Protein AF-R7QNU7-F1 (afdb_monomer)

Mean predicted aligned error: 17.45 Å

Organism: Chondrus crispus (NCBI:txid2769)

pLDDT: mean 76.13, std 18.37, range [27.81, 98.06]

Foldseek 3Di:
DDDDPPPDPPPPDDDPDDPPDDPVVVVVVVVVVVVVVLDPDQQDWAAAPQPRDIDGQVQFQQDPPDPSGTDSHGPVSVVVVVVVVVVVVVVVVVVPQDPVNLVVLLVVQLVVLVVVCVVVVADADSVLSVVQFQAQAPPPRHGADSVQDWDKAFLALVHHHDPVGITTHHPVLSVQCPRPHNVVSVLVVVVVVQDDLVRDRDPPDVVVVVVVVVVPDDDDDDDDDDDDDPFPAPDDPVLVVPADQAAPQPGDGFDDKAFQQAVVRVTGNDSVGIHTHHPVVRVVCDNHHNVVRD

Structure (mmCIF, N/CA/C/O backbone):
data_AF-R7QNU7-F1
#
_entry.id   AF-R7QNU7-F1
#
loop_
_atom_site.group_PDB
_atom_site.id
_atom_site.type_symbol
_atom_site.label_atom_id
_atom_site.label_alt_id
_atom_site.label_comp_id
_atom_site.label_asym_id
_atom_site.label_entity_id
_atom_site.label_seq_id
_atom_site.pdbx_PDB_ins_code
_atom_site.Cartn_x
_atom_site.Cartn_y
_atom_site.Cartn_z
_atom_site.occupancy
_atom_site.B_iso_or_equiv
_atom_site.auth_seq_id
_atom_site.auth_comp_id
_atom_site.auth_asym_id
_atom_site.auth_atom_id
_atom_site.pdbx_PDB_model_num
ATOM 1 N N . MET A 1 1 ? -10.976 19.424 -65.709 1.00 45.84 1 MET A N 1
ATOM 2 C CA . MET A 1 1 ? -9.952 19.031 -64.716 1.00 45.84 1 MET A CA 1
ATOM 3 C C . MET A 1 1 ? -8.725 18.540 -65.465 1.00 45.84 1 MET A C 1
ATOM 5 O O . MET A 1 1 ? -8.652 17.379 -65.838 1.00 45.84 1 MET A O 1
ATOM 9 N N . THR A 1 2 ? -7.816 19.454 -65.784 1.00 43.00 2 THR A N 1
ATOM 10 C CA . THR A 1 2 ? -6.541 19.167 -66.451 1.00 43.00 2 THR A CA 1
ATOM 11 C C . THR A 1 2 ? -5.515 18.795 -65.387 1.00 43.00 2 THR A C 1
ATOM 13 O O . THR A 1 2 ? -5.139 19.636 -64.574 1.00 43.00 2 THR A O 1
ATOM 16 N N . LEU A 1 3 ? -5.114 17.522 -65.352 1.00 45.88 3 LEU A N 1
ATOM 17 C CA . LEU A 1 3 ? -4.001 17.056 -64.528 1.00 45.88 3 LEU A CA 1
ATOM 18 C C . LEU A 1 3 ? -2.701 17.618 -65.114 1.00 45.88 3 LEU A C 1
ATOM 20 O O . LEU A 1 3 ? -2.361 17.333 -66.260 1.00 45.88 3 LEU A O 1
ATOM 24 N N . ASP A 1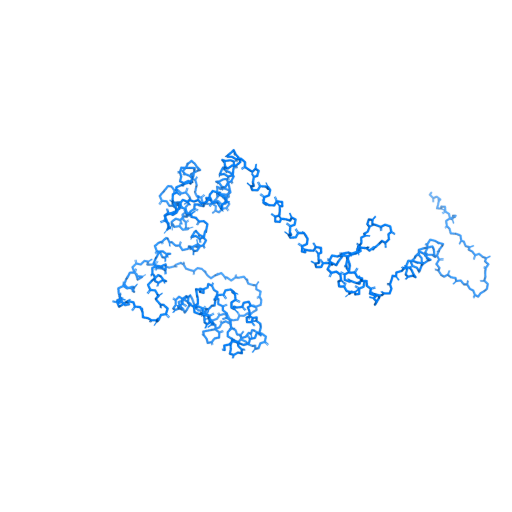 4 ? -2.013 18.442 -64.328 1.00 45.38 4 ASP A N 1
ATOM 25 C CA . ASP A 1 4 ? -0.701 18.995 -64.650 1.00 45.38 4 ASP A CA 1
ATOM 26 C C . ASP A 1 4 ? 0.346 17.870 -64.635 1.00 45.38 4 ASP A C 1
ATOM 28 O O . ASP A 1 4 ? 0.699 17.318 -63.591 1.00 45.38 4 ASP A O 1
ATOM 32 N N . VAL A 1 5 ? 0.798 17.485 -65.828 1.00 53.81 5 VAL A N 1
ATOM 33 C CA . VAL A 1 5 ? 1.719 16.362 -66.065 1.00 53.81 5 VAL A CA 1
ATOM 34 C C . VAL A 1 5 ? 3.189 16.776 -65.855 1.00 53.81 5 VAL A C 1
ATOM 36 O O . VAL A 1 5 ? 4.097 15.970 -66.050 1.00 53.81 5 VAL A O 1
ATOM 39 N N . ASN A 1 6 ? 3.464 18.009 -65.409 1.00 50.81 6 ASN A N 1
ATOM 40 C CA . ASN A 1 6 ? 4.831 18.536 -65.300 1.00 50.81 6 ASN A CA 1
ATOM 41 C C . ASN A 1 6 ? 5.609 18.121 -64.038 1.00 50.81 6 ASN A C 1
ATOM 43 O O . ASN A 1 6 ? 6.746 18.552 -63.853 1.00 50.81 6 ASN A O 1
ATOM 47 N N . ALA A 1 7 ? 5.071 17.255 -63.175 1.00 53.56 7 ALA A N 1
ATOM 48 C CA . ALA A 1 7 ? 5.788 16.823 -61.967 1.00 53.56 7 ALA A CA 1
ATOM 49 C C . ALA A 1 7 ? 6.737 15.622 -62.173 1.00 53.56 7 ALA A C 1
ATOM 51 O O . ALA A 1 7 ? 7.491 15.273 -61.261 1.00 53.56 7 ALA A O 1
ATOM 52 N N . PHE A 1 8 ? 6.750 14.989 -63.351 1.00 47.09 8 PHE A N 1
ATOM 53 C CA . PHE A 1 8 ? 7.687 13.906 -63.654 1.00 47.09 8 PHE A CA 1
ATOM 54 C C . PHE A 1 8 ? 8.829 14.407 -64.535 1.00 47.09 8 PHE A C 1
ATOM 56 O O . PHE A 1 8 ? 8.755 14.399 -65.761 1.00 47.09 8 PHE A O 1
ATOM 63 N N . HIS A 1 9 ? 9.937 14.786 -63.895 1.00 54.09 9 HIS A N 1
ATOM 64 C CA . HIS A 1 9 ? 11.231 14.891 -64.564 1.00 54.09 9 HIS A CA 1
ATOM 65 C C . HIS A 1 9 ? 11.622 13.516 -65.129 1.00 54.09 9 HIS A C 1
ATOM 67 O O . HIS A 1 9 ? 12.222 12.682 -64.448 1.00 54.09 9 HIS A O 1
ATOM 73 N N . VAL A 1 10 ? 11.284 13.270 -66.393 1.00 52.78 10 VAL A N 1
ATOM 74 C CA . VAL A 1 10 ? 11.817 12.145 -67.161 1.00 52.78 10 VAL A CA 1
ATOM 75 C C . VAL A 1 10 ? 13.241 12.514 -67.565 1.00 52.78 10 VAL A C 1
ATOM 77 O O . VAL A 1 10 ? 13.473 13.216 -68.546 1.00 52.78 10 VAL A O 1
ATOM 80 N N . LEU A 1 11 ? 14.213 12.055 -66.777 1.00 45.94 11 LEU A N 1
ATOM 81 C CA . LEU A 1 11 ? 15.633 12.165 -67.101 1.00 45.94 11 LEU A CA 1
ATOM 82 C C . LEU A 1 11 ? 15.948 11.274 -68.313 1.00 45.94 11 LEU A C 1
ATOM 84 O O . LEU A 1 11 ? 16.220 10.080 -68.185 1.00 45.94 11 LEU A O 1
ATOM 88 N N . LYS A 1 12 ? 15.898 11.864 -69.510 1.00 49.84 12 LYS A N 1
ATOM 89 C CA . LYS A 1 12 ? 16.403 11.270 -70.751 1.00 49.84 12 LYS A CA 1
ATOM 90 C C . LYS A 1 12 ? 17.886 11.595 -70.921 1.00 49.84 12 LYS A C 1
ATOM 92 O O . LYS A 1 12 ? 18.212 12.432 -71.742 1.00 49.84 12 LYS A O 1
ATOM 97 N N . THR A 1 13 ? 18.762 10.908 -70.192 1.00 51.19 13 THR A N 1
ATOM 98 C CA . THR A 1 13 ? 20.147 10.623 -70.627 1.00 51.19 13 THR A CA 1
ATOM 99 C C . THR A 1 13 ? 20.774 9.582 -69.694 1.00 51.19 13 THR A C 1
ATOM 101 O O . THR A 1 13 ? 21.238 9.940 -68.616 1.00 51.19 13 THR A O 1
ATOM 104 N N . ALA A 1 14 ? 20.759 8.306 -70.096 1.00 43.28 14 ALA A N 1
ATOM 105 C CA . ALA A 1 14 ? 21.832 7.321 -69.873 1.00 43.28 14 ALA A CA 1
ATOM 106 C C . ALA A 1 14 ? 21.387 5.937 -70.388 1.00 43.28 14 ALA A C 1
ATOM 108 O O . ALA A 1 14 ? 20.442 5.341 -69.859 1.00 43.28 14 ALA A O 1
ATOM 109 N N . ARG A 1 15 ? 22.085 5.421 -71.408 1.00 52.44 15 ARG A N 1
ATOM 110 C CA . ARG A 1 15 ? 22.286 3.975 -71.577 1.00 52.44 15 ARG A CA 1
ATOM 111 C C . ARG A 1 15 ? 23.109 3.516 -70.359 1.00 52.44 15 ARG A C 1
ATOM 113 O O . ARG A 1 15 ? 24.079 4.173 -70.004 1.00 52.44 15 ARG A O 1
ATOM 120 N N . ASP A 1 16 ? 22.649 2.461 -69.696 1.00 53.38 16 ASP A N 1
ATOM 121 C CA . ASP A 1 16 ? 23.388 1.637 -68.720 1.00 53.38 16 ASP A CA 1
ATOM 122 C C . ASP A 1 16 ? 23.556 2.109 -67.260 1.00 53.38 16 ASP A C 1
ATOM 124 O O . ASP A 1 16 ? 24.339 1.530 -66.513 1.00 53.38 16 ASP A O 1
ATOM 128 N N . GLY A 1 17 ? 22.762 3.063 -66.758 1.00 53.47 17 GLY A N 1
ATOM 129 C CA . GLY A 1 17 ? 22.880 3.445 -65.341 1.00 53.47 17 GLY A CA 1
ATOM 130 C C . GLY A 1 17 ? 21.718 4.249 -64.777 1.00 53.47 17 GLY A C 1
ATOM 131 O O . GLY A 1 17 ? 21.873 5.423 -64.453 1.00 53.47 17 GLY A O 1
ATOM 132 N N . ARG A 1 18 ? 20.535 3.644 -64.630 1.00 52.78 18 ARG A N 1
ATOM 133 C CA . ARG A 1 18 ? 19.419 4.290 -63.917 1.00 52.78 18 ARG A CA 1
ATOM 134 C C . ARG A 1 18 ? 19.488 3.961 -62.430 1.00 52.78 18 ARG A C 1
ATOM 136 O O . ARG A 1 18 ? 19.198 2.837 -62.034 1.00 52.78 18 ARG A O 1
ATOM 143 N N . SER A 1 19 ? 19.782 4.954 -61.589 1.00 54.81 19 SER A N 1
ATOM 144 C CA . SER A 1 19 ? 19.412 4.854 -60.173 1.00 54.81 19 SER A CA 1
ATOM 145 C C . SER A 1 19 ? 17.886 4.945 -60.090 1.00 54.81 19 SER A C 1
ATOM 147 O O . SER A 1 19 ? 17.308 5.940 -60.523 1.00 54.81 19 SER A O 1
ATOM 149 N N . SER A 1 20 ? 17.229 3.916 -59.561 1.00 64.12 20 SER A N 1
ATOM 150 C CA . SER A 1 20 ? 15.766 3.749 -59.520 1.00 64.12 20 SER A CA 1
ATOM 151 C C . SER A 1 20 ? 15.024 4.712 -58.577 1.00 64.12 20 SER A C 1
ATOM 153 O O . SER A 1 20 ? 13.869 4.475 -58.234 1.00 64.12 20 SER A O 1
ATOM 155 N N . LYS A 1 21 ? 15.668 5.790 -58.111 1.00 75.62 21 LYS A N 1
ATOM 156 C CA . LYS A 1 21 ? 15.176 6.626 -57.007 1.00 75.62 21 LYS A CA 1
ATOM 157 C C . LYS A 1 21 ? 15.100 8.093 -57.413 1.00 75.62 21 LYS A C 1
ATOM 159 O O . LYS A 1 21 ? 16.013 8.619 -58.044 1.00 75.62 21 LYS A O 1
ATOM 164 N N . CYS A 1 22 ? 14.024 8.768 -57.007 1.00 83.69 22 CYS A N 1
ATOM 165 C CA . CYS A 1 22 ? 13.867 10.206 -57.220 1.00 83.69 22 CYS A CA 1
ATOM 166 C C . CYS A 1 22 ? 14.901 11.015 -56.410 1.00 83.69 22 CYS A C 1
ATOM 168 O O . CYS A 1 22 ? 15.503 10.513 -55.454 1.00 83.69 22 CYS A O 1
ATOM 170 N N . SER A 1 23 ? 15.089 12.290 -56.759 1.00 79.12 23 SER A N 1
ATOM 171 C CA . SER A 1 23 ? 16.043 13.195 -56.094 1.00 79.12 23 SER A CA 1
ATOM 172 C C . SER A 1 23 ? 15.819 13.299 -54.578 1.00 79.12 23 SER A C 1
ATOM 174 O O . SER A 1 23 ? 16.784 13.315 -53.811 1.00 79.12 23 SER A O 1
ATOM 176 N N . ALA A 1 24 ? 14.560 13.284 -54.125 1.00 82.31 24 ALA A N 1
ATOM 177 C CA . ALA A 1 24 ? 14.208 13.278 -52.708 1.00 82.31 24 ALA A CA 1
ATOM 178 C C . ALA A 1 24 ? 14.650 11.985 -51.997 1.00 82.31 24 ALA A C 1
ATOM 180 O O . ALA A 1 24 ? 15.217 12.048 -50.905 1.00 82.31 24 ALA A O 1
ATOM 181 N N . CYS A 1 25 ? 14.451 10.819 -52.618 1.00 80.81 25 CYS A N 1
ATOM 182 C CA . CYS A 1 25 ? 14.912 9.533 -52.089 1.00 80.81 25 CYS A CA 1
ATOM 183 C C . CYS A 1 25 ? 16.444 9.457 -52.049 1.00 80.81 25 CYS A C 1
ATOM 185 O O . CYS A 1 25 ? 17.003 9.068 -51.029 1.00 80.81 25 CYS A O 1
ATOM 187 N N . ASN A 1 26 ? 17.130 9.915 -53.099 1.00 80.44 26 ASN A N 1
ATOM 188 C CA . ASN A 1 26 ? 18.594 9.949 -53.140 1.00 80.44 26 ASN A CA 1
ATOM 189 C C . ASN A 1 26 ? 19.167 10.915 -52.080 1.00 80.44 26 ASN A C 1
ATOM 191 O O . ASN A 1 26 ? 20.133 10.600 -51.390 1.00 80.44 26 ASN A O 1
ATOM 195 N N . SER A 1 27 ? 18.521 12.066 -51.862 1.00 84.19 27 SER A N 1
ATOM 196 C CA . SER A 1 27 ? 18.876 12.997 -50.780 1.00 84.19 27 SER A CA 1
ATOM 197 C C . SER A 1 27 ? 18.682 12.377 -49.390 1.00 84.19 27 SER A C 1
ATOM 199 O O . SER A 1 27 ? 19.560 12.502 -48.533 1.00 84.19 27 SER A O 1
ATOM 201 N N . LYS A 1 28 ? 17.579 11.647 -49.164 1.00 85.25 28 LYS A N 1
ATOM 202 C CA . LYS A 1 28 ? 17.352 10.895 -47.917 1.00 85.25 28 LYS A CA 1
ATOM 203 C C . LYS A 1 28 ? 18.415 9.817 -47.700 1.00 85.25 28 LYS A C 1
ATOM 205 O O . LYS A 1 28 ? 18.945 9.726 -46.598 1.00 85.25 28 LYS A O 1
ATOM 210 N N . GLU A 1 29 ? 18.781 9.059 -48.731 1.00 85.19 29 GLU A N 1
ATOM 211 C CA . GLU A 1 29 ? 19.817 8.022 -48.631 1.00 85.19 29 GLU A CA 1
ATOM 212 C C . GLU A 1 29 ? 21.205 8.597 -48.394 1.00 85.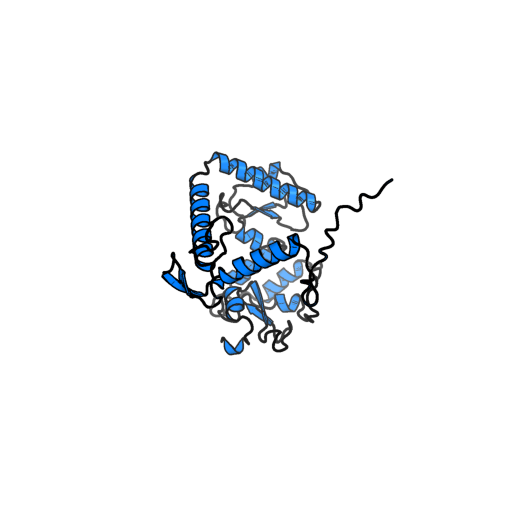19 29 GLU A C 1
ATOM 214 O O . GLU A 1 29 ? 21.925 8.104 -47.532 1.00 85.19 29 GLU A O 1
ATOM 219 N N . LYS A 1 30 ? 21.565 9.692 -49.071 1.00 86.81 30 LYS A N 1
ATOM 220 C CA . LYS A 1 30 ? 22.820 10.407 -48.805 1.00 86.81 30 LYS A CA 1
ATOM 221 C C . LYS A 1 30 ? 22.876 10.927 -47.370 1.00 86.81 30 LYS A C 1
ATOM 223 O O . LYS A 1 30 ? 23.910 10.788 -46.721 1.00 86.81 30 LYS A O 1
ATOM 228 N N . LYS A 1 31 ? 21.772 11.473 -46.843 1.00 85.25 31 LYS A N 1
ATOM 229 C CA . LYS A 1 31 ? 21.675 11.897 -45.435 1.00 85.25 31 LYS A CA 1
ATOM 230 C C . LYS A 1 31 ? 21.780 10.713 -44.471 1.00 85.25 31 LYS A C 1
ATOM 232 O O . LYS A 1 31 ? 22.524 10.810 -43.501 1.00 85.25 31 LYS A O 1
ATOM 237 N N . ALA A 1 32 ? 21.099 9.602 -44.747 1.00 82.06 32 ALA A N 1
ATOM 238 C CA . ALA A 1 32 ? 21.157 8.393 -43.926 1.00 82.06 32 ALA A CA 1
ATOM 239 C C . ALA A 1 32 ? 22.559 7.760 -43.932 1.00 82.06 32 ALA A C 1
ATOM 241 O O . ALA A 1 32 ? 23.089 7.433 -42.875 1.00 82.06 32 ALA A O 1
ATOM 242 N N . ALA A 1 33 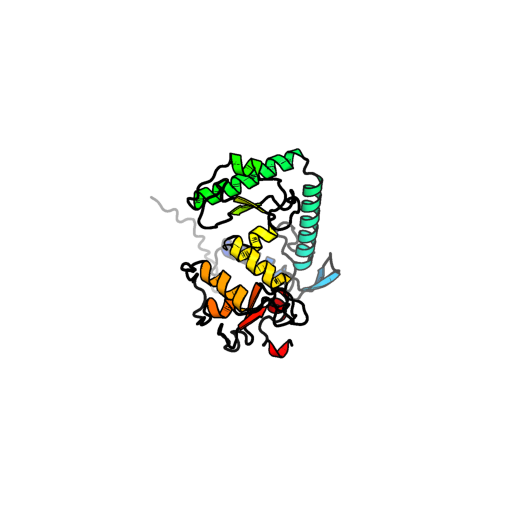? 23.207 7.668 -45.094 1.00 82.88 33 ALA A N 1
ATOM 243 C CA . ALA A 1 33 ? 24.568 7.158 -45.229 1.00 82.88 33 ALA A CA 1
ATOM 244 C C . ALA A 1 33 ? 25.595 8.074 -44.546 1.00 82.88 33 ALA A C 1
ATOM 246 O O . ALA A 1 33 ? 26.500 7.593 -43.867 1.00 82.88 33 ALA A O 1
ATOM 247 N N . ALA A 1 34 ? 25.448 9.398 -44.672 1.00 82.62 34 ALA A N 1
ATOM 248 C CA . ALA A 1 34 ? 26.289 10.353 -43.954 1.00 82.62 34 ALA A CA 1
ATOM 249 C C . ALA A 1 34 ? 26.088 10.266 -42.431 1.00 82.62 34 ALA A C 1
ATOM 251 O O . ALA A 1 34 ? 27.063 10.346 -41.686 1.00 82.62 34 ALA A O 1
ATOM 252 N N . ALA A 1 35 ? 24.851 10.062 -41.966 1.00 79.50 35 ALA A N 1
ATOM 253 C CA . ALA A 1 35 ? 24.549 9.834 -40.556 1.00 79.50 35 ALA A CA 1
ATOM 254 C C . ALA A 1 35 ? 25.152 8.512 -40.051 1.00 79.50 35 ALA A C 1
ATOM 256 O O . ALA A 1 35 ? 25.785 8.505 -39.001 1.00 79.50 35 ALA A O 1
ATOM 257 N N . ALA A 1 36 ? 25.048 7.429 -40.827 1.00 80.00 36 ALA A N 1
ATOM 258 C CA . ALA A 1 36 ? 25.638 6.132 -40.498 1.00 80.00 36 ALA A CA 1
ATOM 259 C C . ALA A 1 36 ? 27.172 6.193 -40.411 1.00 80.00 36 ALA A C 1
ATOM 261 O O . ALA A 1 36 ? 27.752 5.627 -39.494 1.00 80.00 36 ALA A O 1
ATOM 262 N N . ARG A 1 37 ? 27.836 6.945 -41.303 1.00 80.81 37 ARG A N 1
ATOM 263 C CA . ARG A 1 37 ? 29.297 7.162 -41.250 1.00 80.81 37 ARG A CA 1
ATOM 264 C C . ARG A 1 37 ? 29.747 7.997 -40.049 1.00 80.81 37 ARG A C 1
ATOM 266 O O . ARG A 1 37 ? 30.892 7.881 -39.629 1.00 80.81 37 ARG A O 1
ATOM 273 N N . ARG A 1 38 ? 28.878 8.867 -39.525 1.00 79.56 38 ARG A N 1
ATOM 274 C CA . ARG A 1 38 ? 29.144 9.684 -38.327 1.00 79.56 38 ARG A CA 1
ATOM 275 C C . ARG A 1 38 ? 28.752 8.978 -37.030 1.00 79.56 38 ARG A C 1
ATOM 277 O O . ARG A 1 38 ? 29.131 9.450 -35.960 1.00 79.56 38 ARG A O 1
ATOM 284 N N . ALA A 1 39 ? 27.985 7.890 -37.109 1.00 75.38 39 ALA A N 1
ATOM 285 C CA . ALA A 1 39 ? 27.601 7.127 -35.938 1.00 75.38 39 ALA A CA 1
ATOM 286 C C . ALA A 1 39 ? 28.852 6.452 -35.350 1.00 75.38 39 ALA A C 1
ATOM 288 O O . ALA A 1 39 ? 29.603 5.806 -36.085 1.00 75.38 39 ALA A O 1
ATOM 289 N N . PRO A 1 40 ? 29.114 6.602 -34.042 1.00 77.25 40 PRO A N 1
ATOM 290 C CA . PRO A 1 40 ? 30.198 5.875 -33.401 1.00 77.25 40 PRO A CA 1
ATOM 291 C C . PRO A 1 40 ? 29.974 4.368 -33.559 1.00 77.25 40 PRO A C 1
ATOM 293 O O . PRO A 1 40 ? 28.833 3.900 -33.519 1.00 77.25 40 PRO A O 1
ATOM 296 N N . SER A 1 41 ? 31.067 3.614 -33.717 1.00 81.25 41 SER A N 1
ATOM 297 C CA . SER A 1 41 ? 31.012 2.148 -33.739 1.00 81.25 41 SER A CA 1
ATOM 298 C C . SER A 1 41 ? 30.211 1.640 -32.529 1.00 81.25 41 SER A C 1
ATOM 300 O O . SER A 1 41 ? 30.430 2.143 -31.422 1.00 81.25 41 SER A O 1
ATOM 302 N N . PRO A 1 42 ? 29.315 0.644 -32.684 1.00 78.06 42 PRO A N 1
ATOM 303 C CA . PRO A 1 42 ? 28.576 0.056 -31.562 1.00 78.06 42 PRO A CA 1
ATOM 304 C C . PRO A 1 42 ? 29.494 -0.441 -30.435 1.00 78.06 42 PRO A C 1
ATOM 306 O O . PRO A 1 42 ? 29.115 -0.414 -29.264 1.00 78.06 42 PRO A O 1
ATOM 309 N N . ASN A 1 43 ? 30.719 -0.830 -30.804 1.00 85.12 43 ASN A N 1
ATOM 310 C CA . ASN A 1 43 ? 31.756 -1.326 -29.904 1.00 85.12 43 ASN A CA 1
ATOM 311 C C . ASN A 1 43 ? 32.721 -0.234 -29.427 1.00 85.12 43 ASN A C 1
ATOM 313 O O . ASN A 1 43 ? 33.650 -0.536 -28.687 1.00 85.12 43 ASN A O 1
ATOM 317 N N . ALA A 1 44 ? 32.540 1.025 -29.838 1.00 86.69 44 ALA A N 1
ATOM 318 C CA . ALA A 1 44 ? 33.348 2.107 -29.298 1.00 86.69 44 ALA A CA 1
ATOM 319 C C . ALA A 1 44 ? 33.082 2.231 -27.792 1.00 86.69 44 ALA A C 1
ATOM 321 O O . ALA A 1 44 ? 31.932 2.240 -27.338 1.00 86.69 44 ALA A O 1
ATOM 322 N N . GLU A 1 45 ? 34.150 2.327 -27.012 1.00 89.50 45 GLU A N 1
ATOM 323 C CA . GLU A 1 45 ? 34.051 2.542 -25.578 1.00 89.50 45 GLU A CA 1
ATOM 324 C C . GLU A 1 45 ? 34.142 4.028 -25.245 1.00 89.50 45 GLU A C 1
ATOM 326 O O . GLU A 1 45 ? 34.829 4.813 -25.902 1.00 89.50 45 GLU A O 1
ATOM 331 N N . ARG A 1 46 ? 33.417 4.429 -24.204 1.00 86.06 46 ARG A N 1
ATOM 332 C CA . ARG A 1 46 ? 33.478 5.766 -23.622 1.00 86.06 46 ARG A CA 1
ATOM 333 C C . ARG A 1 46 ? 33.470 5.670 -22.106 1.00 86.06 46 ARG A C 1
ATOM 335 O O . ARG A 1 46 ? 32.838 4.787 -21.526 1.00 86.06 46 ARG A O 1
ATOM 342 N N . GLN A 1 47 ? 34.143 6.617 -21.466 1.00 88.44 47 GLN A N 1
ATOM 343 C CA . GLN A 1 47 ? 34.173 6.729 -20.016 1.00 88.44 47 GLN A CA 1
ATOM 344 C C . GLN A 1 47 ? 32.972 7.542 -19.504 1.00 88.44 47 GLN A C 1
ATOM 346 O O . GLN A 1 47 ? 32.721 8.661 -19.954 1.00 88.44 47 GLN A O 1
ATOM 351 N N . CYS A 1 48 ? 32.218 6.998 -18.547 1.00 83.94 48 CYS A N 1
ATOM 352 C CA . CYS A 1 48 ? 31.105 7.704 -17.906 1.00 83.94 48 CYS A CA 1
ATOM 353 C C . CYS A 1 48 ? 31.609 8.865 -17.035 1.00 83.94 48 CYS A C 1
ATOM 355 O O . CYS A 1 48 ? 32.422 8.653 -16.140 1.00 83.94 48 CYS A O 1
ATOM 357 N N . ARG A 1 49 ? 31.063 10.079 -17.195 1.00 81.19 49 ARG A N 1
ATOM 358 C CA . ARG A 1 49 ? 31.488 11.247 -16.388 1.00 81.19 49 ARG A CA 1
ATOM 359 C C . ARG A 1 49 ? 31.126 11.170 -14.903 1.00 81.19 49 ARG A C 1
ATOM 361 O O . ARG A 1 49 ? 31.659 11.940 -14.114 1.00 81.19 49 ARG A O 1
ATOM 368 N N . VAL A 1 50 ? 30.210 10.278 -14.521 1.00 79.75 50 VAL A N 1
ATOM 369 C CA . VAL A 1 50 ? 29.742 10.147 -13.130 1.00 79.75 50 VAL A CA 1
ATOM 370 C C . VAL A 1 50 ? 30.533 9.092 -12.373 1.00 79.75 50 VAL A C 1
ATOM 372 O O . VAL A 1 50 ? 31.086 9.395 -11.326 1.00 79.75 50 VAL A O 1
ATOM 375 N N . CYS A 1 51 ? 30.606 7.867 -12.897 1.00 83.06 51 CYS A N 1
ATOM 376 C CA . CYS A 1 51 ? 31.284 6.759 -12.216 1.00 83.06 51 CYS A CA 1
ATOM 377 C C . CYS A 1 51 ? 32.686 6.455 -12.756 1.00 83.06 51 CYS A C 1
ATOM 379 O O . CYS A 1 51 ? 33.335 5.550 -12.249 1.00 83.06 51 CYS A O 1
ATOM 381 N N . ARG A 1 52 ? 33.143 7.156 -13.804 1.00 85.75 52 ARG A N 1
ATOM 382 C CA . ARG A 1 52 ? 34.439 6.947 -14.478 1.00 85.75 52 ARG A CA 1
ATOM 383 C C . ARG A 1 52 ? 34.669 5.543 -15.068 1.00 85.75 52 ARG A C 1
ATOM 385 O O . ARG A 1 52 ? 35.767 5.265 -15.538 1.00 85.75 52 ARG A O 1
ATOM 392 N N . ALA A 1 53 ? 33.652 4.681 -15.115 1.00 85.75 53 ALA A N 1
ATOM 393 C CA . ALA A 1 53 ? 33.743 3.368 -15.753 1.00 85.75 53 ALA A CA 1
ATOM 394 C C . ALA A 1 53 ? 33.704 3.475 -17.289 1.00 85.75 53 ALA A C 1
ATOM 396 O O . ALA A 1 53 ? 32.930 4.269 -17.836 1.00 85.75 53 ALA A O 1
ATOM 397 N N . TRP A 1 54 ? 34.499 2.645 -17.969 1.00 88.31 54 TRP A N 1
ATOM 398 C CA . TRP A 1 54 ? 34.468 2.457 -19.424 1.00 88.31 54 TRP A CA 1
ATOM 399 C C . TRP A 1 54 ? 33.335 1.507 -19.818 1.00 88.31 54 TRP A C 1
ATOM 401 O O . TRP A 1 54 ? 33.133 0.472 -19.177 1.00 88.31 54 TRP A O 1
ATOM 411 N N . LYS A 1 55 ? 32.543 1.891 -20.825 1.00 87.31 55 LYS A N 1
ATOM 412 C CA . LYS A 1 55 ? 31.409 1.112 -21.350 1.00 87.31 55 LYS A CA 1
ATOM 413 C C . LYS A 1 55 ? 31.230 1.363 -22.844 1.00 87.31 55 LYS A C 1
ATOM 415 O O . LYS A 1 55 ? 31.577 2.434 -23.338 1.00 87.31 55 LYS A O 1
ATOM 420 N N . THR A 1 56 ? 30.604 0.421 -23.543 1.00 88.19 56 THR A N 1
ATOM 421 C CA . THR A 1 56 ? 30.232 0.591 -24.955 1.00 88.19 56 THR A CA 1
ATOM 422 C C . THR A 1 56 ? 29.159 1.672 -25.137 1.00 88.19 56 THR A C 1
ATOM 424 O O . THR A 1 56 ? 28.300 1.858 -24.265 1.00 88.19 56 THR A O 1
ATOM 427 N N . VAL A 1 57 ? 29.169 2.379 -26.277 1.00 84.50 57 VAL A N 1
ATOM 428 C CA . VAL A 1 57 ? 28.265 3.521 -26.551 1.00 84.50 57 VAL A CA 1
ATOM 429 C C . VAL A 1 57 ? 26.778 3.181 -26.363 1.00 84.50 57 VAL A C 1
ATOM 431 O O . VAL A 1 57 ? 26.023 4.031 -25.892 1.00 84.50 57 VAL A O 1
ATOM 434 N N . GLY A 1 58 ? 26.345 1.941 -26.624 1.00 83.62 58 GLY A N 1
ATOM 435 C CA . GLY A 1 58 ? 24.942 1.513 -26.446 1.00 83.62 58 GLY A CA 1
ATOM 436 C C . GLY A 1 58 ? 24.393 1.643 -25.012 1.00 83.62 58 GLY A C 1
ATOM 437 O O . GLY A 1 58 ? 23.175 1.678 -24.785 1.00 83.62 58 GLY A O 1
ATOM 438 N N . HIS A 1 59 ? 25.282 1.767 -24.027 1.00 83.88 59 HIS A N 1
ATOM 439 C CA . HIS A 1 59 ? 24.914 1.949 -22.629 1.00 83.88 59 HIS A CA 1
ATOM 440 C C . HIS A 1 59 ? 24.670 3.409 -22.207 1.00 83.88 59 HIS A C 1
ATOM 442 O O . HIS A 1 59 ? 24.186 3.664 -21.096 1.00 83.88 59 HIS A O 1
ATOM 448 N N . PHE A 1 60 ? 24.976 4.367 -23.077 1.00 82.62 60 PHE A N 1
ATOM 449 C CA . PHE A 1 60 ? 24.714 5.787 -22.862 1.00 82.62 60 PHE A CA 1
ATOM 450 C C . PHE A 1 60 ? 23.331 6.147 -23.420 1.00 82.62 60 PHE A C 1
ATOM 452 O O . PHE A 1 60 ? 22.806 5.469 -24.309 1.00 82.62 60 PHE A O 1
ATOM 459 N N . ARG A 1 61 ? 22.676 7.174 -22.867 1.00 75.25 61 ARG A N 1
ATOM 460 C CA . ARG A 1 61 ? 21.478 7.731 -23.509 1.00 75.25 61 ARG A CA 1
ATOM 461 C C . ARG A 1 61 ? 21.896 8.587 -24.703 1.00 75.25 61 ARG A C 1
ATOM 463 O O . ARG A 1 61 ? 22.893 9.303 -24.654 1.00 75.25 61 ARG A O 1
ATOM 470 N N . VAL A 1 62 ? 21.123 8.506 -25.779 1.00 75.38 62 VAL A N 1
ATOM 471 C CA . VAL A 1 62 ? 21.219 9.438 -26.904 1.00 75.38 62 VAL A CA 1
ATOM 472 C C . VAL A 1 62 ? 20.493 10.703 -26.463 1.00 75.38 62 VAL A C 1
ATOM 474 O O . VAL A 1 62 ? 19.281 10.672 -26.265 1.00 75.38 62 VAL A O 1
ATOM 477 N N . ASP A 1 63 ? 21.238 11.785 -26.251 1.00 70.38 63 ASP A N 1
ATOM 478 C CA . ASP A 1 63 ? 20.635 13.094 -26.014 1.00 70.38 63 ASP A CA 1
ATOM 479 C C . ASP A 1 63 ? 20.237 13.678 -27.366 1.00 70.38 63 ASP A C 1
ATOM 481 O O . ASP A 1 63 ? 21.095 14.083 -28.151 1.00 70.38 63 ASP A O 1
ATOM 485 N N . THR A 1 64 ? 18.939 13.704 -27.648 1.00 67.69 64 THR A N 1
ATOM 486 C CA . THR A 1 64 ? 18.412 14.272 -28.891 1.00 67.69 64 THR A CA 1
ATOM 487 C C . THR A 1 64 ? 18.446 15.801 -28.907 1.00 67.69 64 THR A C 1
ATOM 489 O O . THR A 1 64 ? 18.234 16.392 -29.962 1.00 67.69 64 THR A O 1
ATOM 492 N N . THR A 1 65 ? 18.705 16.453 -27.767 1.00 67.06 65 THR A N 1
ATOM 493 C CA . THR A 1 65 ? 18.798 17.918 -27.646 1.00 67.06 65 THR A CA 1
ATOM 494 C C . THR A 1 65 ? 20.226 18.437 -27.841 1.00 67.06 65 THR A C 1
ATOM 496 O O . THR A 1 65 ? 20.427 19.570 -28.280 1.00 67.06 65 THR A O 1
ATOM 499 N N . CYS A 1 66 ? 21.240 17.602 -27.596 1.00 61.25 66 CYS A N 1
ATOM 500 C CA . CYS A 1 66 ? 22.634 17.946 -27.853 1.00 61.25 66 CYS A CA 1
ATOM 501 C C . CYS A 1 66 ? 22.981 17.755 -29.340 1.00 61.25 66 CYS A C 1
ATOM 503 O O . CYS A 1 66 ? 22.811 16.668 -29.889 1.00 61.25 66 CYS A O 1
ATOM 505 N N . ARG A 1 67 ? 23.586 18.768 -29.987 1.00 56.25 67 ARG A N 1
ATOM 506 C CA . ARG A 1 67 ? 24.082 18.683 -31.384 1.00 56.25 67 ARG A CA 1
ATOM 507 C C . ARG A 1 67 ? 25.057 17.519 -31.638 1.00 56.25 67 ARG A C 1
ATOM 509 O O . ARG A 1 67 ? 25.246 17.141 -32.790 1.00 56.25 67 ARG A O 1
ATOM 516 N N . LEU A 1 68 ? 25.676 16.970 -30.589 1.00 59.16 68 LEU A N 1
ATOM 517 C CA . LEU A 1 68 ? 26.610 15.837 -30.653 1.00 59.16 68 LEU A CA 1
ATOM 518 C C . LEU A 1 68 ? 25.944 14.468 -30.394 1.00 59.16 68 LEU A C 1
ATOM 520 O O . LEU A 1 68 ? 26.611 13.445 -30.520 1.00 59.16 68 LEU A O 1
ATOM 524 N N . GLY A 1 69 ? 24.651 14.430 -30.052 1.00 57.66 69 GLY A N 1
ATOM 525 C CA . GLY A 1 69 ? 23.813 13.227 -30.100 1.00 57.66 69 GLY A CA 1
ATOM 526 C C . GLY A 1 69 ? 24.052 12.146 -29.039 1.00 57.66 69 GLY A C 1
ATOM 527 O O . GLY A 1 69 ? 23.477 11.070 -29.147 1.00 57.66 69 GLY A O 1
ATOM 528 N N . THR A 1 70 ? 24.874 12.359 -28.009 1.00 59.19 70 THR A N 1
ATOM 529 C CA . THR A 1 70 ? 25.094 11.338 -26.962 1.00 59.19 70 THR A CA 1
ATOM 530 C C . THR A 1 70 ? 25.334 11.979 -25.603 1.00 59.19 70 THR A C 1
ATOM 532 O O . THR A 1 70 ? 26.268 12.773 -25.469 1.00 59.19 70 THR A O 1
ATOM 535 N N . GLU A 1 71 ? 24.539 11.610 -24.594 1.00 65.19 71 GLU A N 1
ATOM 536 C CA . GLU A 1 71 ? 24.818 11.964 -23.204 1.00 65.19 71 GLU A CA 1
ATOM 537 C C . GLU A 1 71 ? 26.163 11.362 -22.770 1.00 65.19 71 GLU A C 1
ATOM 539 O O . GLU A 1 71 ? 26.544 10.257 -23.154 1.00 65.19 71 GLU A O 1
ATOM 544 N N . SER A 1 72 ? 26.867 12.074 -21.894 1.00 65.56 72 SER A N 1
ATOM 545 C CA . SER A 1 72 ? 28.107 11.593 -21.263 1.00 65.56 72 SER A CA 1
ATOM 546 C C . SER A 1 72 ? 27.861 10.736 -20.008 1.00 65.56 72 SER A C 1
ATOM 548 O O . SER A 1 72 ? 28.799 10.329 -19.311 1.00 65.56 72 SER A O 1
ATOM 550 N N . THR A 1 73 ? 26.586 10.471 -19.710 1.00 69.06 73 THR A N 1
ATOM 551 C CA . THR A 1 73 ? 26.100 9.789 -18.513 1.00 69.06 73 THR A CA 1
ATOM 552 C C . THR A 1 73 ? 25.549 8.406 -18.825 1.00 69.06 73 THR A C 1
ATOM 554 O O . THR A 1 73 ? 24.713 8.213 -19.704 1.00 69.06 73 THR A O 1
ATOM 557 N N . PHE A 1 74 ? 26.019 7.423 -18.061 1.00 79.50 74 PHE A N 1
ATOM 558 C CA . PHE A 1 74 ? 25.539 6.049 -18.123 1.00 79.50 74 PHE A CA 1
ATOM 559 C C . PHE A 1 74 ? 24.098 5.949 -17.607 1.00 79.50 74 PHE A C 1
ATOM 561 O O . PHE A 1 74 ? 23.768 6.550 -16.579 1.00 79.50 74 PHE A O 1
ATOM 568 N N . LYS A 1 75 ? 23.262 5.131 -18.265 1.00 77.31 75 LYS A N 1
ATOM 569 C CA . LYS A 1 75 ? 21.839 4.952 -17.914 1.00 77.31 75 LYS A CA 1
ATOM 570 C C . LYS A 1 75 ? 21.620 4.631 -16.428 1.00 77.31 75 LYS A C 1
ATOM 572 O O . LYS A 1 75 ? 20.693 5.168 -15.824 1.00 77.31 75 LYS A O 1
ATOM 577 N N . SER A 1 76 ? 22.456 3.789 -15.808 1.00 78.31 76 SER A N 1
ATOM 578 C CA . SER A 1 76 ? 22.289 3.472 -14.377 1.00 78.31 76 SER A CA 1
ATOM 579 C C . SER A 1 76 ? 22.740 4.610 -13.454 1.00 78.31 76 SER A C 1
ATOM 581 O O . SER A 1 76 ? 22.104 4.851 -12.432 1.00 78.31 76 SER A O 1
ATOM 583 N N . CYS A 1 77 ? 23.780 5.362 -13.825 1.00 78.38 77 CYS A N 1
ATOM 584 C CA . CYS A 1 77 ? 24.248 6.510 -13.049 1.00 78.38 77 CYS A CA 1
ATOM 585 C C . CYS A 1 77 ? 23.243 7.664 -13.090 1.00 78.38 77 CYS A C 1
ATOM 587 O O . CYS A 1 77 ? 23.070 8.362 -12.095 1.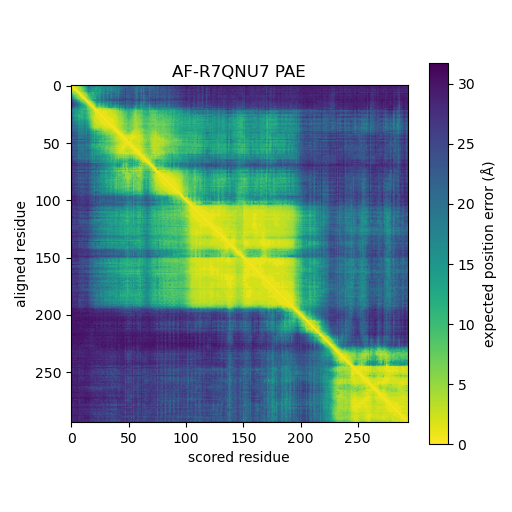00 78.38 77 CYS A O 1
ATOM 589 N N . GLN A 1 78 ? 22.560 7.849 -14.220 1.00 77.44 78 GLN A N 1
ATOM 590 C CA . GLN A 1 78 ? 21.469 8.812 -14.341 1.00 77.44 78 GLN A CA 1
ATOM 591 C C . GLN A 1 78 ? 20.287 8.410 -13.455 1.00 77.44 78 GLN A C 1
ATOM 593 O O . GLN A 1 78 ? 19.837 9.228 -12.663 1.00 77.44 78 GLN A O 1
ATOM 598 N N . LYS A 1 79 ? 19.872 7.133 -13.476 1.00 80.12 79 LYS A N 1
ATOM 599 C CA . LYS A 1 79 ? 18.855 6.619 -12.540 1.00 80.12 79 LYS A CA 1
ATOM 600 C C . LYS A 1 79 ? 19.251 6.837 -11.077 1.00 80.12 79 LYS A C 1
ATOM 602 O O . LYS A 1 79 ? 18.421 7.258 -10.281 1.00 80.12 79 LYS A O 1
ATOM 607 N N . ALA A 1 80 ? 20.512 6.591 -10.716 1.00 79.06 80 ALA A N 1
ATOM 608 C CA . ALA A 1 80 ? 20.995 6.838 -9.358 1.00 79.06 80 ALA A CA 1
ATOM 609 C C . ALA A 1 80 ? 20.891 8.326 -8.976 1.00 79.06 80 ALA A C 1
ATOM 611 O O . ALA A 1 80 ? 20.386 8.648 -7.902 1.00 79.06 80 ALA A O 1
ATOM 612 N N . LYS A 1 81 ? 21.286 9.237 -9.877 1.00 82.12 81 LYS A N 1
ATOM 613 C CA . LYS A 1 81 ? 21.110 10.686 -9.688 1.00 82.12 81 LYS A CA 1
ATOM 614 C C . LYS A 1 81 ? 19.639 11.081 -9.553 1.00 82.12 81 LYS A C 1
ATOM 616 O O . LYS A 1 81 ? 19.308 11.822 -8.637 1.00 82.12 81 LYS A O 1
ATOM 621 N N . GLU A 1 82 ? 18.759 10.558 -10.406 1.00 85.56 82 GLU A N 1
ATOM 622 C CA . GLU A 1 82 ? 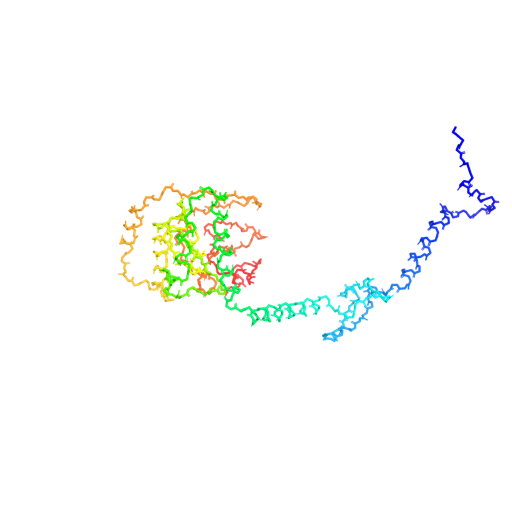17.312 10.801 -10.337 1.00 85.56 82 GLU A CA 1
ATOM 623 C C . GLU A 1 82 ? 16.727 10.336 -8.992 1.00 85.56 82 GLU A C 1
ATOM 625 O O . GLU A 1 82 ? 15.894 11.027 -8.408 1.00 85.56 82 GLU A O 1
ATOM 630 N N . VAL A 1 83 ? 17.178 9.194 -8.457 1.00 81.88 83 VAL A N 1
ATOM 631 C CA . VAL A 1 83 ? 16.760 8.703 -7.133 1.00 81.88 83 VAL A CA 1
ATOM 632 C C . VAL A 1 83 ? 17.210 9.651 -6.021 1.00 81.88 83 VAL A C 1
ATOM 634 O O . VAL A 1 83 ? 16.407 9.967 -5.143 1.00 81.88 83 VAL A O 1
ATOM 637 N N . VAL A 1 84 ? 18.459 10.128 -6.054 1.00 84.75 84 VAL A N 1
ATOM 638 C CA . VAL A 1 84 ? 18.976 11.097 -5.070 1.00 84.75 84 VAL A CA 1
ATOM 639 C C . VAL A 1 84 ? 18.199 12.411 -5.148 1.00 84.75 84 VAL A C 1
ATOM 641 O O . VAL A 1 84 ? 17.665 12.858 -4.137 1.00 84.75 84 VAL A O 1
ATOM 644 N N . GLN A 1 85 ? 18.025 12.968 -6.348 1.00 85.25 85 GLN A N 1
ATOM 645 C CA . GLN A 1 85 ? 17.264 14.202 -6.562 1.00 85.25 85 GLN A CA 1
ATOM 646 C C . GLN A 1 85 ? 15.809 14.072 -6.101 1.00 85.25 85 GLN A C 1
ATOM 648 O O . GLN A 1 85 ? 15.275 14.981 -5.469 1.00 85.25 85 GLN A O 1
ATOM 653 N N . ARG A 1 86 ? 15.156 12.927 -6.348 1.00 81.88 86 ARG A N 1
ATOM 654 C CA . ARG A 1 86 ? 13.806 12.654 -5.830 1.00 81.88 86 ARG A CA 1
ATOM 655 C C . ARG A 1 86 ? 13.774 12.603 -4.305 1.00 81.88 86 ARG A C 1
ATOM 657 O O . ARG A 1 86 ? 12.827 13.123 -3.718 1.00 81.88 86 ARG A O 1
ATOM 664 N N . LYS A 1 87 ? 14.776 11.993 -3.661 1.00 80.44 87 LYS A N 1
ATOM 665 C CA . LYS A 1 87 ? 14.882 11.959 -2.192 1.00 80.44 87 LYS A CA 1
ATOM 666 C C . LYS A 1 87 ? 15.067 13.362 -1.617 1.00 80.44 87 LYS A C 1
ATOM 668 O O . LYS A 1 87 ? 14.357 13.716 -0.684 1.00 80.44 87 LYS A O 1
ATOM 673 N N . GLU A 1 88 ? 15.952 14.168 -2.195 1.00 86.12 88 GLU A N 1
ATOM 674 C CA . GLU A 1 88 ? 16.188 15.552 -1.767 1.00 86.12 88 GLU A CA 1
ATOM 675 C C . GLU A 1 88 ? 14.965 16.441 -1.986 1.00 86.12 88 GLU A C 1
ATOM 677 O O . GLU A 1 88 ? 14.586 17.191 -1.091 1.00 86.12 88 GLU A O 1
ATOM 682 N N . HIS A 1 89 ? 14.303 16.329 -3.140 1.00 84.19 89 HIS A N 1
ATOM 683 C CA . HIS A 1 89 ? 13.064 17.054 -3.410 1.00 84.19 89 HIS A CA 1
ATOM 684 C C . HIS A 1 89 ? 11.959 16.658 -2.423 1.00 84.19 89 HIS A C 1
ATOM 686 O O . HIS A 1 89 ? 11.287 17.527 -1.875 1.00 84.19 89 HIS A O 1
ATOM 692 N N . LYS A 1 90 ? 11.801 15.355 -2.146 1.00 75.00 90 LYS A N 1
ATOM 693 C CA . LYS A 1 90 ? 10.847 14.865 -1.144 1.00 75.00 90 LYS A CA 1
ATOM 694 C C . LYS A 1 90 ? 11.182 15.398 0.251 1.00 75.00 90 LYS A C 1
ATOM 696 O O . LYS A 1 90 ? 10.269 15.834 0.936 1.00 75.00 90 LYS A O 1
ATOM 701 N N . LYS A 1 91 ? 12.464 15.415 0.635 1.00 76.75 91 LYS A N 1
ATOM 702 C CA . LYS A 1 91 ? 12.931 15.974 1.911 1.00 76.75 91 LYS A CA 1
ATOM 703 C C . LYS A 1 91 ? 12.609 17.465 2.020 1.00 76.75 91 LYS A C 1
ATOM 705 O O . LYS A 1 91 ? 11.911 17.848 2.942 1.00 76.75 91 LYS A O 1
ATOM 710 N N . ARG A 1 92 ? 13.011 18.276 1.034 1.00 79.44 92 ARG A N 1
ATOM 711 C CA . ARG A 1 92 ? 12.704 19.719 1.000 1.00 79.44 92 ARG A CA 1
ATOM 712 C C . ARG A 1 92 ? 11.209 19.986 1.089 1.00 79.44 92 ARG A C 1
ATOM 714 O O . ARG A 1 92 ? 10.806 20.901 1.786 1.00 79.44 92 ARG A O 1
ATOM 721 N N . LYS A 1 93 ? 10.402 19.176 0.395 1.00 76.94 93 LYS A N 1
ATOM 722 C CA . LYS A 1 93 ? 8.947 19.276 0.456 1.00 76.94 93 LYS A CA 1
ATOM 723 C C . LYS A 1 93 ? 8.423 18.942 1.852 1.00 76.94 93 LYS A C 1
ATOM 725 O O . LYS A 1 93 ? 7.591 19.681 2.342 1.00 76.94 93 LYS A O 1
ATOM 730 N N . CYS A 1 94 ? 8.906 17.879 2.494 1.00 67.56 94 CYS A N 1
ATOM 731 C CA . CYS A 1 94 ? 8.545 17.567 3.880 1.00 67.56 94 CYS A CA 1
ATOM 732 C C . CYS A 1 94 ? 8.937 18.697 4.844 1.00 67.56 94 CYS A C 1
ATOM 734 O O . CYS A 1 94 ? 8.120 19.073 5.672 1.00 67.56 94 CYS A O 1
ATOM 736 N N . ASP A 1 95 ? 10.131 19.274 4.687 1.00 72.94 95 ASP A N 1
ATOM 737 C CA . ASP A 1 95 ? 10.636 20.347 5.554 1.00 72.94 95 ASP A CA 1
ATOM 738 C C . ASP A 1 95 ? 9.879 21.681 5.352 1.00 72.94 95 ASP A C 1
ATOM 740 O O . ASP A 1 95 ? 9.841 22.513 6.254 1.00 72.94 95 ASP A O 1
ATOM 744 N N . SER A 1 96 ? 9.285 21.904 4.171 1.00 69.25 96 SER A N 1
ATOM 745 C CA . SER A 1 96 ? 8.570 23.142 3.827 1.00 69.25 96 SER A CA 1
ATOM 746 C C . SER A 1 96 ? 7.063 23.118 4.094 1.00 69.25 96 SER A C 1
ATOM 748 O O . SER A 1 96 ? 6.429 24.161 3.959 1.00 69.25 96 SER A O 1
ATOM 750 N N . LEU A 1 97 ? 6.469 21.953 4.384 1.00 60.34 97 LEU A N 1
ATOM 751 C CA . LEU A 1 97 ? 5.027 21.858 4.637 1.00 60.34 97 LEU A CA 1
ATOM 752 C C . LEU A 1 97 ? 4.734 22.410 6.037 1.00 60.34 97 LEU A C 1
ATOM 754 O O . LEU A 1 97 ? 5.181 21.859 7.041 1.00 60.34 97 LEU A O 1
ATOM 758 N N . GLY A 1 98 ? 4.008 23.525 6.099 1.00 60.94 98 GLY A N 1
ATOM 759 C CA . GLY A 1 98 ? 3.615 24.149 7.362 1.00 60.94 98 GLY A CA 1
ATOM 760 C C . GLY A 1 98 ? 2.447 23.415 8.029 1.00 60.94 98 GLY A C 1
ATOM 761 O O . GLY A 1 98 ? 1.785 22.575 7.421 1.00 60.94 98 GLY A O 1
ATOM 762 N N . ALA A 1 99 ? 2.113 23.786 9.269 1.00 56.38 99 ALA A N 1
ATOM 763 C CA . ALA A 1 99 ? 0.953 23.234 9.985 1.00 56.38 99 ALA A CA 1
ATOM 764 C C . ALA A 1 99 ? -0.386 23.403 9.221 1.00 56.38 99 ALA A C 1
ATOM 766 O O . ALA A 1 99 ? -1.301 22.599 9.392 1.00 56.38 99 ALA A O 1
ATOM 767 N N . GLY A 1 100 ? -0.496 24.405 8.338 1.00 55.69 100 GLY A N 1
ATOM 768 C CA . GLY A 1 100 ? -1.656 24.601 7.458 1.00 55.69 100 GLY A CA 1
ATOM 769 C C . GLY A 1 100 ? -1.830 23.494 6.409 1.00 55.69 100 GLY A C 1
ATOM 770 O O . GLY A 1 100 ? -2.944 23.003 6.220 1.00 55.69 100 GLY A O 1
ATOM 771 N N . ASP A 1 101 ? -0.732 23.013 5.815 1.00 61.62 101 ASP A N 1
ATOM 772 C CA . ASP A 1 101 ? -0.763 21.897 4.860 1.00 61.62 101 ASP A CA 1
ATOM 773 C C . ASP A 1 101 ? -1.200 20.593 5.534 1.00 61.62 101 ASP A C 1
ATOM 775 O O . ASP A 1 101 ? -1.772 19.704 4.898 1.00 61.62 101 ASP A O 1
ATOM 779 N N . HIS A 1 102 ? -0.963 20.474 6.842 1.00 60.38 102 HIS A N 1
ATOM 780 C CA . HIS A 1 102 ? -1.343 19.305 7.618 1.00 60.38 102 HIS A CA 1
ATOM 781 C C . HIS A 1 102 ? -2.875 19.167 7.759 1.00 60.38 102 HIS A C 1
ATOM 783 O O . HIS A 1 102 ? -3.428 18.080 7.567 1.00 60.38 102 HIS A O 1
ATOM 789 N N . ILE A 1 103 ? -3.589 20.271 8.007 1.00 61.53 103 ILE A N 1
ATOM 790 C CA . ILE A 1 103 ? -5.063 20.287 8.085 1.00 61.53 103 ILE A CA 1
ATOM 791 C C . ILE A 1 103 ? -5.682 19.984 6.714 1.00 61.53 103 ILE A C 1
ATOM 793 O O . ILE A 1 103 ? -6.611 19.177 6.607 1.00 61.53 103 ILE A O 1
ATOM 797 N N . GLU A 1 104 ? -5.142 20.574 5.645 1.00 68.31 104 GLU A N 1
ATOM 798 C CA . GLU A 1 104 ? -5.583 20.286 4.276 1.00 68.31 104 GLU A CA 1
ATOM 799 C C . GLU A 1 104 ? -5.309 18.822 3.891 1.00 68.31 104 GLU A C 1
ATOM 801 O O . GLU A 1 104 ? -6.135 18.159 3.255 1.00 68.31 104 GLU A O 1
ATOM 806 N N . THR A 1 105 ? -4.199 18.263 4.381 1.00 77.19 105 THR A N 1
ATOM 807 C CA . THR A 1 105 ? -3.870 16.844 4.232 1.00 77.19 105 THR A CA 1
ATOM 808 C C . THR A 1 105 ? -4.906 15.950 4.918 1.00 77.19 105 THR A C 1
ATOM 810 O O . THR A 1 105 ? -5.289 14.931 4.341 1.00 77.19 105 THR A O 1
ATOM 813 N N . MET A 1 106 ? -5.428 16.322 6.092 1.00 80.88 106 MET A N 1
ATOM 814 C CA . MET A 1 106 ? -6.478 15.551 6.775 1.00 80.88 106 MET A CA 1
ATOM 815 C C . MET A 1 106 ? -7.806 15.558 6.037 1.00 80.88 106 MET A C 1
ATOM 817 O O . MET A 1 106 ? -8.333 14.484 5.734 1.00 80.88 106 MET A O 1
ATOM 821 N N . LYS A 1 107 ? -8.284 16.736 5.632 1.00 86.50 107 LYS A N 1
ATOM 822 C CA . LYS A 1 107 ? -9.497 16.853 4.810 1.00 86.50 107 LYS A CA 1
ATOM 823 C C . LYS A 1 107 ? -9.379 16.045 3.521 1.00 86.50 107 LYS A C 1
ATOM 825 O O . LYS A 1 107 ? -10.297 15.313 3.154 1.00 86.50 107 LYS A O 1
ATOM 830 N N . ARG A 1 108 ? -8.216 16.096 2.863 1.00 86.81 108 ARG A N 1
ATOM 831 C CA . ARG A 1 108 ? -7.945 15.302 1.659 1.00 86.81 108 ARG A CA 1
ATOM 832 C C . ARG A 1 108 ? -7.998 13.796 1.926 1.00 86.81 108 ARG A C 1
ATOM 834 O O . ARG A 1 108 ? -8.526 13.057 1.097 1.00 86.81 108 ARG A O 1
ATOM 841 N N . ARG A 1 109 ? -7.462 13.316 3.051 1.00 85.69 109 ARG A N 1
ATOM 842 C CA . ARG A 1 109 ? -7.510 11.886 3.404 1.00 85.69 109 ARG A CA 1
ATOM 843 C C . ARG A 1 109 ? -8.931 11.425 3.723 1.00 85.69 109 ARG A C 1
ATOM 845 O O . ARG A 1 109 ? -9.347 10.398 3.190 1.00 85.69 109 ARG A O 1
ATOM 852 N N . ILE A 1 110 ? -9.693 12.202 4.490 1.00 91.12 110 ILE A N 1
ATOM 853 C CA . ILE A 1 110 ? -11.113 11.922 4.749 1.00 91.12 110 ILE A CA 1
ATOM 854 C C . ILE A 1 110 ? -11.887 11.885 3.428 1.00 91.12 110 ILE A C 1
ATOM 856 O O . ILE A 1 110 ? -12.625 10.937 3.173 1.00 91.12 110 ILE A O 1
ATOM 860 N N . HIS A 1 111 ? -11.631 12.830 2.520 1.00 92.25 111 HIS A N 1
ATOM 861 C CA . HIS A 1 111 ? -12.231 12.833 1.187 1.00 92.25 111 HIS A CA 1
ATOM 862 C C . HIS A 1 111 ? -11.928 11.553 0.383 1.00 92.25 111 HIS A C 1
ATOM 864 O O . HIS A 1 111 ? -12.816 11.031 -0.298 1.00 92.25 111 HIS A O 1
ATOM 870 N N . ILE A 1 112 ? -10.707 11.008 0.475 1.00 91.38 112 ILE A N 1
ATOM 871 C CA . ILE A 1 112 ? -10.346 9.724 -0.153 1.00 91.38 112 ILE A CA 1
ATOM 872 C C . ILE A 1 112 ? -11.166 8.575 0.449 1.00 91.38 112 ILE A C 1
ATOM 874 O O . ILE A 1 112 ? -11.693 7.756 -0.308 1.00 91.38 112 ILE A O 1
ATOM 878 N N . VAL A 1 113 ? -11.310 8.525 1.778 1.00 92.88 113 VAL A N 1
ATOM 879 C CA . VAL A 1 113 ? -12.116 7.504 2.472 1.00 92.88 113 VAL A CA 1
ATOM 880 C C . VAL A 1 113 ? -13.582 7.593 2.048 1.00 92.88 113 VAL A C 1
ATOM 882 O O . VAL A 1 113 ? -14.141 6.597 1.595 1.00 92.88 113 VAL A O 1
ATOM 885 N N . VAL A 1 114 ? -14.174 8.790 2.092 1.00 95.81 114 VAL A N 1
ATOM 886 C CA . VAL A 1 114 ? -15.569 9.048 1.694 1.00 95.81 114 VAL A CA 1
ATOM 887 C C . VAL A 1 114 ? -15.805 8.661 0.233 1.00 95.81 114 VAL A C 1
ATOM 889 O O . VAL A 1 114 ? -16.757 7.949 -0.081 1.00 95.81 114 VAL A O 1
ATOM 892 N N . THR A 1 115 ? -14.917 9.071 -0.675 1.00 95.88 115 THR A N 1
ATOM 893 C CA . THR A 1 115 ? -15.018 8.719 -2.100 1.00 95.88 115 THR A CA 1
ATOM 894 C C . THR A 1 115 ? -14.902 7.208 -2.310 1.00 95.88 115 THR A C 1
ATOM 896 O O . THR A 1 115 ? -15.650 6.628 -3.097 1.00 95.88 115 THR A O 1
ATOM 899 N N . GLY A 1 116 ? -13.985 6.550 -1.596 1.00 94.62 116 GLY A N 1
ATOM 900 C CA . GLY A 1 116 ? -13.813 5.100 -1.644 1.00 94.62 116 GLY A CA 1
ATOM 901 C C . GLY A 1 116 ? -14.997 4.324 -1.062 1.00 94.62 116 GLY A C 1
ATOM 902 O O . GLY A 1 116 ? -15.315 3.248 -1.564 1.00 94.62 116 GLY A O 1
ATOM 903 N N . ALA A 1 117 ? -15.654 4.845 -0.023 1.00 96.19 117 ALA A N 1
ATOM 904 C CA . ALA A 1 117 ? -16.873 4.279 0.553 1.00 96.19 117 ALA A CA 1
ATOM 905 C C . ALA A 1 117 ? -18.042 4.366 -0.437 1.00 96.19 117 ALA A C 1
ATOM 907 O O . ALA A 1 117 ? -18.624 3.343 -0.788 1.00 96.19 117 ALA A O 1
ATOM 908 N N . ARG A 1 118 ? -18.285 5.558 -1.000 1.00 96.88 118 ARG A N 1
ATOM 909 C CA . ARG A 1 118 ? -19.345 5.795 -1.996 1.00 96.88 118 ARG A CA 1
ATOM 910 C C . ARG A 1 118 ? -19.211 4.899 -3.225 1.00 96.88 118 ARG A C 1
ATOM 912 O O . ARG A 1 118 ? -20.191 4.327 -3.679 1.00 96.88 118 ARG A O 1
ATOM 919 N N . ARG A 1 119 ? -17.988 4.706 -3.737 1.00 97.06 119 ARG A N 1
ATOM 920 C CA . ARG A 1 119 ? -17.728 3.789 -4.867 1.00 97.06 119 ARG A CA 1
ATOM 921 C C . ARG A 1 119 ? -18.068 2.328 -4.570 1.00 97.06 119 ARG A C 1
ATOM 923 O O . ARG A 1 119 ? -18.319 1.576 -5.502 1.00 97.06 119 ARG A O 1
ATOM 930 N N . ARG A 1 120 ? -18.027 1.927 -3.300 1.00 95.94 120 ARG A N 1
ATOM 931 C CA . ARG A 1 120 ? -18.365 0.576 -2.833 1.00 95.94 120 ARG A CA 1
ATOM 932 C C . ARG A 1 120 ? -19.804 0.473 -2.322 1.00 95.94 120 ARG A C 1
ATOM 934 O O . ARG A 1 120 ? -20.171 -0.586 -1.835 1.00 95.94 120 ARG A O 1
ATOM 941 N N . ASN A 1 121 ? -20.589 1.547 -2.438 1.00 97.44 121 ASN A N 1
ATOM 942 C CA . ASN A 1 121 ? -21.938 1.655 -1.891 1.00 97.44 121 ASN A CA 1
ATOM 943 C C . ASN A 1 121 ? -22.002 1.371 -0.377 1.00 97.44 121 ASN A C 1
ATOM 945 O O . ASN A 1 121 ? -22.860 0.633 0.090 1.00 97.44 121 ASN A O 1
ATOM 949 N N . LEU A 1 122 ? -21.042 1.923 0.368 1.00 96.81 122 LEU A N 1
ATOM 950 C CA . LEU A 1 122 ? -20.979 1.831 1.825 1.00 96.81 122 LEU A CA 1
ATOM 951 C C . LEU A 1 122 ? -21.468 3.134 2.456 1.00 96.81 122 LEU A C 1
ATOM 953 O O . LEU A 1 122 ? -21.070 4.217 2.008 1.00 96.81 122 LEU A O 1
ATOM 957 N N . ASP A 1 123 ? -22.232 3.018 3.539 1.00 97.75 123 ASP A N 1
ATOM 958 C CA . ASP A 1 123 ? -22.627 4.162 4.357 1.00 97.75 123 ASP A CA 1
ATOM 959 C C . ASP A 1 123 ? -21.398 4.875 4.922 1.00 97.75 123 ASP A C 1
ATOM 961 O O . ASP A 1 123 ? -20.376 4.258 5.226 1.00 97.75 123 ASP A O 1
ATOM 965 N N . VAL A 1 124 ? -21.464 6.198 5.037 1.00 97.25 124 VAL A N 1
ATOM 966 C CA . VAL A 1 124 ? -20.373 7.006 5.585 1.00 97.25 124 VAL A CA 1
ATOM 967 C C . VAL A 1 124 ? -20.923 8.272 6.224 1.00 97.25 124 VAL A C 1
ATOM 969 O O . VAL A 1 124 ? -21.689 8.991 5.588 1.00 97.25 124 VAL A O 1
ATOM 972 N N . LYS A 1 125 ? -20.493 8.566 7.457 1.00 96.69 125 LYS A N 1
ATOM 973 C CA . LYS A 1 125 ? -20.757 9.839 8.151 1.00 96.69 125 LYS A CA 1
ATOM 974 C C . LYS A 1 125 ? -19.463 10.673 8.194 1.00 96.69 125 LYS A C 1
ATOM 976 O O . LYS A 1 125 ? -18.612 10.404 9.042 1.00 96.69 125 LYS A O 1
ATOM 981 N N . PRO A 1 126 ? -19.241 11.627 7.267 1.00 94.31 126 PRO A N 1
ATOM 982 C CA . PRO A 1 126 ? -17.976 12.365 7.163 1.00 94.31 126 PRO A CA 1
ATOM 983 C C . PRO A 1 126 ? -17.598 13.122 8.440 1.00 94.31 126 PRO A C 1
ATOM 985 O O . PRO A 1 126 ? -16.450 13.052 8.868 1.00 94.31 126 PRO A O 1
ATOM 988 N N . GLU A 1 127 ? -18.572 13.765 9.077 1.00 94.81 127 GLU A N 1
ATOM 989 C CA . GLU A 1 127 ? -18.434 14.456 10.361 1.00 94.81 127 GLU A CA 1
ATOM 990 C C . GLU A 1 127 ? -17.871 13.544 11.461 1.00 94.81 127 GLU A C 1
ATOM 992 O O . GLU A 1 127 ? -16.993 13.952 12.215 1.00 94.81 127 GLU A O 1
ATOM 997 N N . HIS A 1 128 ? -18.278 12.272 11.502 1.00 95.06 128 HIS A N 1
ATOM 998 C CA . HIS A 1 128 ? -17.698 11.298 12.428 1.00 95.06 128 HIS A CA 1
ATOM 999 C C . HIS A 1 128 ? -16.225 11.012 12.110 1.00 95.06 128 HIS A C 1
ATOM 1001 O O . HIS A 1 128 ? -15.383 10.996 13.009 1.00 95.06 128 HIS A O 1
ATOM 1007 N N . LEU A 1 129 ? -15.880 10.853 10.827 1.00 94.19 129 LEU A N 1
ATOM 1008 C CA . LEU A 1 129 ? -14.494 10.611 10.413 1.00 94.19 129 LEU A CA 1
ATOM 1009 C C . LEU A 1 129 ? -13.561 11.747 10.841 1.00 94.19 129 LEU A C 1
ATOM 1011 O O . LEU A 1 129 ? -12.426 11.468 11.219 1.00 94.19 129 LEU A O 1
ATOM 1015 N N . GLU A 1 130 ? -14.025 12.997 10.816 1.00 90.81 130 GLU A N 1
ATOM 1016 C CA . GLU A 1 130 ? -13.259 14.152 11.298 1.00 90.81 130 GLU A CA 1
ATOM 1017 C C . GLU A 1 130 ? -12.962 14.060 12.798 1.00 90.81 130 GLU A C 1
ATOM 1019 O O . GLU A 1 130 ? -11.840 14.350 13.206 1.00 90.81 130 GLU A O 1
ATOM 1024 N N . THR A 1 131 ? -13.914 13.582 13.605 1.00 91.88 131 THR A N 1
ATOM 1025 C CA . THR A 1 131 ? -13.740 13.474 15.065 1.00 91.88 131 THR A CA 1
ATOM 1026 C C . THR A 1 131 ? -12.795 12.356 15.500 1.00 91.88 131 THR A C 1
ATOM 1028 O O . THR A 1 131 ? -12.077 12.511 16.485 1.00 91.88 131 THR A O 1
ATOM 1031 N N . ILE A 1 132 ? -12.755 11.230 14.777 1.00 92.56 132 ILE A N 1
ATOM 1032 C CA . ILE A 1 132 ? -11.871 10.107 15.140 1.00 92.56 132 ILE A CA 1
ATOM 1033 C C . ILE A 1 132 ? -10.464 10.251 14.553 1.00 92.56 132 ILE A C 1
ATOM 1035 O O . ILE A 1 132 ? -9.513 9.594 14.988 1.00 92.56 132 ILE A O 1
ATOM 1039 N N . THR A 1 133 ? -10.329 11.093 13.530 1.00 87.31 133 THR A N 1
ATOM 1040 C CA . THR A 1 133 ? -9.075 11.347 12.830 1.00 87.31 133 THR A CA 1
ATOM 1041 C C . THR A 1 133 ? -8.135 12.148 13.731 1.00 87.31 133 THR A C 1
ATOM 1043 O O . THR A 1 133 ? -8.354 13.325 13.979 1.00 87.31 133 THR A O 1
ATOM 1046 N N . GLY A 1 134 ? -7.067 11.507 14.216 1.00 83.56 134 GLY A N 1
ATOM 1047 C CA . GLY A 1 134 ? -6.108 12.104 15.159 1.00 83.56 134 GLY A CA 1
ATOM 1048 C C . GLY A 1 134 ? -6.082 11.421 16.527 1.00 83.56 134 GLY A C 1
ATOM 1049 O O . GLY A 1 134 ? -5.100 11.563 17.256 1.00 83.56 134 GLY A O 1
ATOM 1050 N N . ASN A 1 135 ? -7.087 10.597 16.837 1.00 90.75 135 ASN A N 1
ATOM 1051 C CA . ASN A 1 135 ? -7.086 9.780 18.047 1.00 90.75 135 ASN A CA 1
ATOM 1052 C C . ASN A 1 135 ? -5.980 8.708 18.005 1.00 90.75 135 ASN A C 1
ATOM 1054 O O . ASN A 1 135 ? -5.565 8.289 16.912 1.00 90.75 135 ASN A O 1
ATOM 1058 N N . PRO A 1 136 ? -5.509 8.226 19.172 1.00 91.12 136 PRO A N 1
ATOM 1059 C CA . PRO A 1 136 ? -4.626 7.069 19.254 1.00 91.12 136 PRO A CA 1
ATOM 1060 C C . PRO A 1 136 ? -5.168 5.871 18.471 1.00 91.12 136 PRO A C 1
ATOM 1062 O O . PRO A 1 136 ? -6.369 5.626 18.436 1.00 91.12 136 PRO A O 1
ATOM 1065 N N . CYS A 1 137 ? -4.275 5.115 17.838 1.00 92.56 137 CYS A N 1
ATOM 1066 C CA . CYS A 1 137 ? -4.627 3.887 17.135 1.00 92.56 137 CYS A CA 1
ATOM 1067 C C . CYS A 1 137 ? -5.227 2.863 18.110 1.00 92.56 137 CYS A C 1
ATOM 1069 O O . CYS A 1 137 ? -4.550 2.474 19.061 1.00 92.56 137 CYS A O 1
ATOM 1071 N N . SER A 1 138 ? -6.425 2.354 17.821 1.00 95.62 138 SER A N 1
ATOM 1072 C CA . SER A 1 138 ? -7.132 1.355 18.635 1.00 95.62 138 SER A CA 1
ATOM 1073 C C . SER A 1 138 ? -6.368 0.042 18.809 1.00 95.62 138 SER A C 1
ATOM 1075 O O . SER A 1 138 ? -6.633 -0.687 19.754 1.00 95.62 138 SER A O 1
ATOM 1077 N N . TYR A 1 139 ? -5.408 -0.261 17.930 1.00 91.69 139 TYR A N 1
ATOM 1078 C CA . TYR A 1 139 ? -4.628 -1.503 18.003 1.00 91.69 139 TYR A CA 1
ATOM 1079 C C . TYR A 1 139 ? -3.328 -1.372 18.783 1.00 91.69 139 TYR A C 1
ATOM 1081 O O . TYR A 1 139 ? -2.935 -2.287 19.492 1.00 91.69 139 TYR A O 1
ATOM 1089 N N . CYS A 1 140 ? -2.616 -0.257 18.613 1.00 88.62 140 CYS A N 1
ATOM 1090 C CA . CYS A 1 140 ? -1.260 -0.112 19.151 1.00 88.62 140 CYS A CA 1
ATOM 1091 C C . CYS A 1 140 ? -1.104 1.038 20.145 1.00 88.62 140 CYS A C 1
ATOM 1093 O O . CYS A 1 140 ? 0.009 1.290 20.597 1.00 88.62 140 CYS A O 1
ATOM 1095 N N . GLY A 1 141 ? -2.168 1.801 20.410 1.00 89.00 141 GLY A N 1
ATOM 1096 C CA . GLY A 1 141 ? -2.182 2.936 21.336 1.00 89.00 141 GLY A CA 1
ATOM 1097 C C . GLY A 1 141 ? -1.360 4.153 20.899 1.00 89.00 141 GLY A C 1
ATOM 1098 O O . GLY A 1 141 ? -1.430 5.202 21.530 1.00 89.00 141 GLY A O 1
ATOM 1099 N N . ARG A 1 142 ? -0.578 4.063 19.817 1.00 86.31 142 ARG A N 1
ATOM 1100 C CA . ARG A 1 142 ? 0.227 5.190 19.327 1.00 86.31 142 ARG A CA 1
ATOM 1101 C C . ARG A 1 142 ? -0.653 6.229 18.647 1.00 86.31 142 ARG A C 1
ATOM 1103 O O . ARG A 1 142 ? -1.533 5.872 17.861 1.00 86.31 142 ARG A O 1
ATOM 1110 N N . LEU A 1 143 ? -0.353 7.505 18.887 1.00 85.00 143 LEU A N 1
ATOM 1111 C CA . LEU A 1 143 ? -0.922 8.605 18.112 1.00 85.00 143 LEU A CA 1
ATOM 1112 C C . LEU A 1 143 ? -0.661 8.373 16.624 1.00 85.00 143 LEU A C 1
ATOM 1114 O O . LEU A 1 143 ? 0.428 7.949 16.219 1.00 85.00 143 LEU A O 1
ATOM 1118 N N . GLN A 1 144 ? -1.688 8.601 15.812 1.00 77.81 144 GLN A N 1
ATOM 1119 C CA . GLN A 1 144 ? -1.575 8.409 14.376 1.00 77.81 144 GLN A CA 1
ATOM 1120 C C . GLN A 1 144 ? -0.537 9.383 13.829 1.00 77.81 144 GLN A C 1
ATOM 1122 O O . GLN A 1 144 ? -0.624 10.586 14.063 1.00 77.81 144 GLN A O 1
ATOM 1127 N N . ASN A 1 145 ? 0.464 8.849 13.121 1.00 71.38 145 ASN A N 1
ATOM 1128 C CA . ASN A 1 145 ? 1.483 9.695 12.526 1.00 71.38 145 ASN A CA 1
ATOM 1129 C C . ASN A 1 145 ? 0.810 10.547 11.433 1.00 71.38 145 ASN A C 1
ATOM 1131 O O . ASN A 1 145 ? 0.328 9.985 10.438 1.00 71.38 145 ASN A O 1
ATOM 1135 N N . PRO A 1 146 ? 0.789 11.875 11.597 1.00 66.62 146 PRO A N 1
ATOM 1136 C CA . PRO A 1 146 ? 0.046 12.746 10.702 1.00 66.62 146 PRO A CA 1
ATOM 1137 C C . PRO A 1 146 ? 0.613 12.732 9.260 1.00 66.62 146 PRO A C 1
ATOM 1139 O O . PRO A 1 146 ? -0.131 12.730 8.267 1.00 66.62 146 PRO A O 1
ATOM 1142 N N . ASP A 1 147 ? 1.930 12.542 9.139 1.00 66.88 147 ASP A N 1
ATOM 1143 C CA . ASP A 1 147 ? 2.662 12.416 7.875 1.00 66.88 147 ASP A CA 1
ATOM 1144 C C . ASP A 1 147 ? 2.399 11.075 7.179 1.00 66.88 147 ASP A C 1
ATOM 1146 O O . ASP A 1 147 ? 2.190 11.017 5.960 1.00 66.88 147 ASP A O 1
ATOM 1150 N N . LEU A 1 148 ? 2.357 9.975 7.939 1.00 65.44 148 LEU A N 1
ATOM 1151 C CA . LEU A 1 148 ? 2.124 8.633 7.377 1.00 65.44 148 LEU A CA 1
ATOM 1152 C C . LEU A 1 148 ? 0.660 8.412 7.016 1.00 65.44 148 LEU A C 1
ATOM 1154 O O . LEU A 1 148 ? 0.342 7.655 6.097 1.00 65.44 148 LEU A O 1
ATOM 1158 N N . GLY A 1 149 ? -0.219 9.147 7.680 1.00 66.00 149 GLY A N 1
ATOM 1159 C CA . GLY A 1 149 ? -1.634 9.152 7.417 1.00 66.00 149 GLY A CA 1
ATOM 1160 C C . GLY A 1 149 ? -2.461 8.614 8.532 1.00 66.00 149 GLY A C 1
ATOM 1161 O O . GLY A 1 149 ? -2.259 7.498 9.006 1.00 66.00 149 GLY A O 1
ATOM 1162 N N . VAL A 1 150 ? -3.468 9.416 8.837 1.00 71.69 150 VAL A N 1
ATOM 1163 C CA . VAL A 1 150 ? -4.617 8.957 9.576 1.00 71.69 150 VAL A CA 1
ATOM 1164 C C . VAL A 1 150 ? -5.385 7.983 8.702 1.00 71.69 150 VAL A C 1
ATOM 1166 O O . VAL A 1 150 ? -5.697 8.277 7.542 1.00 71.69 150 VAL A O 1
ATOM 1169 N N . THR A 1 151 ? -5.636 6.803 9.256 1.00 88.31 151 THR A N 1
ATOM 1170 C CA . THR A 1 151 ? -6.490 5.811 8.624 1.00 88.31 151 THR A CA 1
ATOM 1171 C C . THR A 1 151 ? -7.632 5.473 9.561 1.00 88.31 151 THR A C 1
ATOM 1173 O O . THR A 1 151 ? -7.475 5.404 10.775 1.00 88.31 151 THR A O 1
ATOM 1176 N N . VAL A 1 152 ? -8.804 5.281 8.977 1.00 95.19 152 VAL A N 1
ATOM 1177 C CA . VAL A 1 152 ? -9.968 4.791 9.699 1.00 95.19 152 VAL A CA 1
ATOM 1178 C C . VAL A 1 152 ? -10.152 3.346 9.280 1.00 95.19 152 VAL A C 1
ATOM 1180 O O . VAL A 1 152 ? -10.266 3.062 8.081 1.00 95.19 152 VAL A O 1
ATOM 1183 N N . ASP A 1 153 ? -10.098 2.442 10.250 1.00 96.62 153 ASP A N 1
ATOM 1184 C CA . ASP A 1 153 ? -10.461 1.049 10.034 1.00 96.62 153 ASP A CA 1
ATOM 1185 C C . ASP A 1 153 ? -11.967 0.862 10.238 1.00 96.62 153 ASP A C 1
ATOM 1187 O O . ASP A 1 153 ? -12.600 1.610 10.988 1.00 96.62 153 ASP A O 1
ATOM 1191 N N . ARG A 1 154 ? -12.528 -0.122 9.534 1.00 97.38 154 ARG A N 1
ATOM 1192 C CA . ARG A 1 154 ? -13.897 -0.586 9.751 1.00 97.38 154 ARG A CA 1
ATOM 1193 C C . ARG A 1 154 ? -13.848 -1.860 10.576 1.00 97.38 154 ARG A C 1
ATOM 1195 O O . ARG A 1 154 ? -13.287 -2.839 10.085 1.00 97.38 154 ARG A O 1
ATOM 1202 N N . VAL A 1 155 ? -14.428 -1.836 11.772 1.00 97.56 155 VAL A N 1
ATOM 1203 C CA . VAL A 1 155 ? -14.419 -2.949 12.735 1.00 97.56 155 VAL A CA 1
ATOM 1204 C C . VAL A 1 155 ? -14.885 -4.239 12.053 1.00 97.56 155 VAL A C 1
ATOM 1206 O O . VAL A 1 155 ? -14.113 -5.199 11.975 1.00 97.56 155 VAL A O 1
ATOM 1209 N N . ASP A 1 156 ? -16.055 -4.182 11.422 1.00 97.00 156 ASP A N 1
ATOM 1210 C CA . ASP A 1 156 ? -16.546 -5.130 10.432 1.00 97.00 156 ASP A CA 1
ATOM 1211 C C . ASP A 1 156 ? -16.381 -4.568 8.999 1.00 97.00 156 ASP A C 1
ATOM 1213 O O . ASP A 1 156 ? -16.949 -3.526 8.639 1.00 97.00 156 ASP A O 1
ATOM 1217 N N . PRO A 1 157 ? -15.596 -5.232 8.133 1.00 94.94 157 PRO A N 1
ATOM 1218 C CA . PRO A 1 157 ? -15.448 -4.866 6.731 1.00 94.94 157 PRO A CA 1
ATOM 1219 C C . PRO A 1 157 ? -16.706 -4.997 5.857 1.00 94.94 157 PRO A C 1
ATOM 1221 O O . PRO A 1 157 ? -16.661 -4.461 4.738 1.00 94.94 157 PRO A O 1
ATOM 1224 N N . SER A 1 158 ? -17.769 -5.691 6.284 1.00 95.81 158 SER A N 1
ATOM 1225 C CA . SER A 1 158 ? -19.050 -5.723 5.554 1.00 95.81 158 SER A CA 1
ATOM 1226 C C . SER A 1 158 ? -19.821 -4.414 5.678 1.00 95.81 158 SER A C 1
ATOM 1228 O O . SER A 1 158 ? -20.508 -4.020 4.737 1.00 95.81 158 SER A O 1
ATOM 1230 N N . ASP A 1 159 ? -19.633 -3.709 6.789 1.00 97.31 159 ASP A N 1
ATOM 1231 C CA . ASP A 1 159 ? -20.415 -2.533 7.144 1.00 97.31 159 ASP A CA 1
ATOM 1232 C C . ASP A 1 159 ? -19.754 -1.219 6.696 1.00 97.31 159 ASP A C 1
ATOM 1234 O O . ASP A 1 159 ? -18.622 -1.161 6.190 1.00 97.31 159 ASP A O 1
ATOM 1238 N N . GLY A 1 160 ? -20.505 -0.124 6.822 1.00 97.44 160 GLY A N 1
ATOM 1239 C CA . GLY A 1 160 ? -20.082 1.217 6.431 1.00 97.44 160 GLY A CA 1
ATOM 1240 C C . GLY A 1 160 ? -19.112 1.889 7.407 1.00 97.44 160 GLY A C 1
ATOM 1241 O O . GLY A 1 160 ? -18.713 1.346 8.434 1.00 97.44 160 GLY A O 1
ATOM 1242 N N . TYR A 1 161 ? -18.742 3.124 7.082 1.00 97.62 161 TYR A N 1
ATOM 1243 C CA . TYR A 1 161 ? -18.018 4.045 7.953 1.00 97.62 161 TYR A CA 1
ATOM 1244 C C . TYR A 1 161 ? -18.992 4.807 8.867 1.00 97.62 161 TYR A C 1
ATOM 1246 O O . TYR A 1 161 ? -19.206 6.015 8.708 1.00 97.62 161 TYR A O 1
ATOM 1254 N N . VAL A 1 162 ? -19.603 4.082 9.801 1.00 97.19 162 VAL A N 1
ATOM 1255 C CA . VAL A 1 162 ? -20.522 4.617 10.819 1.00 97.19 162 VAL A CA 1
ATOM 1256 C C . VAL A 1 162 ? -19.854 4.633 12.203 1.00 97.19 162 VAL A C 1
ATOM 1258 O O . VAL A 1 162 ? -18.872 3.908 12.395 1.00 97.19 162 VAL A O 1
ATOM 1261 N N . PRO A 1 163 ? -20.324 5.460 13.158 1.00 97.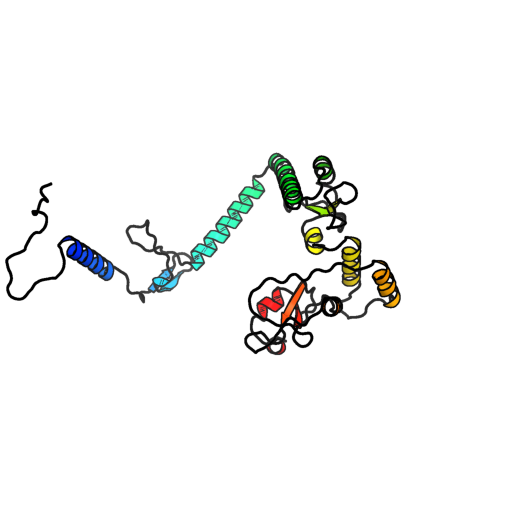56 163 PRO A N 1
ATOM 1262 C CA . PRO A 1 163 ? -19.706 5.595 14.476 1.00 97.56 163 PRO A CA 1
ATOM 1263 C C . PRO A 1 163 ? -19.485 4.280 15.216 1.00 97.56 163 PRO A C 1
ATOM 1265 O O . PRO A 1 163 ? -18.448 4.091 15.840 1.00 97.56 163 PRO A O 1
ATOM 1268 N N . GLU A 1 164 ? -20.421 3.355 15.065 1.00 97.56 164 GLU A N 1
ATOM 1269 C CA . GLU A 1 164 ? -20.443 2.061 15.735 1.00 97.56 164 GLU A CA 1
ATOM 1270 C C . GLU A 1 164 ? -19.484 1.046 15.087 1.00 97.56 164 GLU A C 1
ATOM 1272 O O . GLU A 1 164 ? -19.093 0.075 15.726 1.00 97.56 164 GLU A O 1
ATOM 1277 N N . ASN A 1 165 ? -19.068 1.282 13.835 1.00 98.06 165 ASN A N 1
ATOM 1278 C CA . ASN A 1 165 ? -18.262 0.355 13.035 1.00 98.06 165 ASN A CA 1
ATOM 1279 C C . ASN A 1 165 ? -16.895 0.930 12.624 1.00 98.06 165 ASN A C 1
ATOM 1281 O O . ASN A 1 165 ? -16.239 0.419 11.719 1.00 98.06 165 ASN A O 1
ATOM 1285 N N . THR A 1 166 ? -16.440 2.028 13.225 1.00 97.56 166 THR A N 1
ATOM 1286 C CA . THR A 1 166 ? -15.174 2.661 12.826 1.00 97.56 166 THR A CA 1
ATOM 1287 C C . THR A 1 166 ? -14.230 2.851 13.992 1.00 97.56 166 THR A C 1
ATOM 1289 O O . THR A 1 166 ? -14.630 3.235 15.086 1.00 97.56 166 THR A O 1
ATOM 1292 N N . ALA A 1 167 ? -12.946 2.617 13.733 1.00 96.25 167 ALA A N 1
ATOM 1293 C CA . ALA A 1 167 ? -11.892 2.742 14.724 1.00 96.25 167 ALA A CA 1
ATOM 1294 C C . ALA A 1 167 ? -10.720 3.579 14.181 1.00 96.25 167 ALA A C 1
ATOM 1296 O O . ALA A 1 167 ? -10.335 3.426 13.012 1.00 96.25 167 ALA A O 1
ATOM 1297 N N . PRO A 1 168 ? -10.113 4.459 15.001 1.00 95.19 168 PRO A N 1
ATOM 1298 C CA . PRO A 1 168 ? -8.854 5.100 14.643 1.00 95.19 168 PRO A CA 1
ATOM 1299 C C . PRO A 1 168 ? -7.759 4.039 14.496 1.00 95.19 168 PRO A C 1
ATOM 1301 O O . PRO A 1 168 ? -7.487 3.275 15.417 1.00 95.19 168 PRO A O 1
ATOM 1304 N N . ALA A 1 169 ? -7.083 3.993 13.351 1.00 93.88 169 ALA A N 1
ATOM 1305 C CA . ALA A 1 169 ? -6.048 3.000 13.094 1.00 93.88 169 ALA A CA 1
ATOM 1306 C C . ALA A 1 169 ? -4.842 3.635 12.406 1.00 93.88 169 ALA A C 1
ATOM 1308 O O . ALA A 1 169 ? -4.967 4.497 11.540 1.00 93.88 169 ALA A O 1
ATOM 1309 N N . CYS A 1 170 ? -3.633 3.192 12.737 1.00 89.62 170 CYS A N 1
ATOM 1310 C CA . CYS A 1 170 ? -2.474 3.549 11.928 1.00 89.62 170 CYS A CA 1
ATOM 1311 C C . CYS A 1 170 ? -2.389 2.634 10.698 1.00 89.62 170 CYS A C 1
ATOM 1313 O O . CYS A 1 170 ? -2.798 1.470 10.735 1.00 89.62 170 CYS A O 1
ATOM 1315 N N . TRP A 1 171 ? -1.819 3.158 9.610 1.00 88.25 171 TRP A N 1
ATOM 1316 C CA . TRP A 1 171 ? -1.741 2.455 8.327 1.00 88.25 171 TRP A CA 1
ATOM 1317 C C . TRP A 1 171 ? -1.208 1.011 8.411 1.00 88.25 171 TRP A C 1
ATOM 1319 O O . TRP A 1 171 ? -1.816 0.144 7.785 1.00 88.25 171 TRP A O 1
ATOM 1329 N N . PRO A 1 172 ? -0.140 0.700 9.182 1.00 86.56 172 PRO A N 1
ATOM 1330 C CA . PRO A 1 172 ? 0.369 -0.668 9.264 1.00 86.56 172 PRO A CA 1
ATOM 1331 C C . PRO A 1 172 ? -0.654 -1.663 9.819 1.00 86.56 172 PRO A C 1
ATOM 1333 O O . PRO A 1 172 ? -0.789 -2.749 9.268 1.00 86.56 172 PRO A O 1
ATOM 1336 N N . TYR A 1 173 ? -1.396 -1.290 10.867 1.00 89.19 173 TYR A N 1
ATOM 1337 C CA . TYR A 1 173 ? -2.353 -2.190 11.517 1.00 89.19 173 TYR A CA 1
ATOM 1338 C C . TYR A 1 173 ? -3.651 -2.320 10.722 1.00 89.19 173 TYR A C 1
ATOM 1340 O O . TYR A 1 173 ? -4.132 -3.431 10.545 1.00 89.19 173 TYR A O 1
ATOM 1348 N N . ASN A 1 174 ? -4.165 -1.220 10.161 1.00 93.62 174 ASN A N 1
ATOM 1349 C CA . ASN A 1 174 ? -5.312 -1.273 9.248 1.00 93.62 174 ASN A CA 1
ATOM 1350 C C . ASN A 1 174 ? -5.001 -2.179 8.040 1.00 93.62 174 ASN A C 1
ATOM 1352 O O . ASN A 1 174 ? -5.775 -3.058 7.667 1.00 93.62 174 ASN A O 1
ATOM 1356 N N . ARG A 1 175 ? -3.791 -2.048 7.481 1.00 90.94 175 ARG A N 1
ATOM 1357 C CA . ARG A 1 175 ? -3.330 -2.919 6.398 1.00 90.94 175 ARG A CA 1
ATOM 1358 C C . ARG A 1 175 ? -3.140 -4.375 6.831 1.00 90.94 175 ARG A C 1
ATOM 1360 O O . ARG A 1 175 ? -3.456 -5.255 6.038 1.00 90.94 175 ARG A O 1
ATOM 1367 N N . ALA A 1 176 ? -2.620 -4.623 8.033 1.00 88.12 176 ALA A N 1
ATOM 1368 C CA . ALA A 1 176 ? -2.446 -5.974 8.568 1.00 88.12 176 ALA A CA 1
ATOM 1369 C C . ALA A 1 176 ? -3.791 -6.670 8.835 1.00 88.12 176 ALA A C 1
ATOM 1371 O O . ALA A 1 176 ? -3.926 -7.854 8.541 1.00 88.12 176 ALA A O 1
ATOM 1372 N N . LYS A 1 177 ? -4.796 -5.934 9.326 1.00 93.69 177 LYS A N 1
ATOM 1373 C CA . LYS A 1 177 ? -6.168 -6.429 9.493 1.00 93.69 177 LYS A CA 1
ATOM 1374 C C . LYS A 1 177 ? -6.817 -6.772 8.154 1.00 93.69 177 LYS A C 1
ATOM 1376 O O . LYS A 1 177 ? -7.447 -7.820 8.018 1.00 93.69 177 LYS A O 1
ATOM 1381 N N . GLY A 1 178 ? -6.658 -5.905 7.154 1.00 93.06 178 GLY A N 1
ATOM 1382 C CA . GLY A 1 178 ? -7.166 -6.140 5.807 1.00 93.06 178 GLY A CA 1
ATOM 1383 C C . GLY A 1 178 ? -8.690 -6.282 5.775 1.00 93.06 178 GLY A C 1
ATOM 1384 O O . GLY A 1 178 ? -9.414 -5.325 6.037 1.00 93.06 178 GLY A O 1
ATOM 1385 N N . VAL A 1 179 ? -9.175 -7.471 5.411 1.00 91.06 179 VAL A N 1
ATOM 1386 C CA . VAL A 1 179 ? -10.613 -7.793 5.307 1.00 91.06 179 VAL A CA 1
ATOM 1387 C C . VAL A 1 179 ? -11.126 -8.639 6.472 1.00 91.06 179 VAL A C 1
ATOM 1389 O O . VAL A 1 179 ? -12.248 -9.132 6.417 1.00 91.06 179 VAL A O 1
ATOM 1392 N N . HIS A 1 180 ? -10.322 -8.837 7.516 1.00 90.50 180 HIS A N 1
ATOM 1393 C CA . HIS A 1 180 ? -10.772 -9.538 8.711 1.00 90.50 180 HIS A CA 1
ATOM 1394 C C . HIS A 1 180 ? -11.611 -8.615 9.603 1.00 90.50 180 HIS A C 1
ATOM 1396 O O . HIS A 1 180 ? -11.324 -7.417 9.697 1.00 90.50 180 HIS A O 1
ATOM 1402 N N . VAL A 1 181 ? -12.616 -9.188 10.270 1.00 94.69 181 VAL A N 1
ATOM 1403 C CA . VAL A 1 181 ? -13.285 -8.567 11.424 1.00 94.69 181 VAL A CA 1
ATOM 1404 C C . VAL A 1 181 ? -12.283 -8.364 12.560 1.00 94.69 181 VAL A C 1
ATOM 1406 O O . VAL A 1 181 ? -11.273 -9.079 12.642 1.00 94.69 181 VAL A O 1
ATOM 1409 N N . VAL A 1 182 ? -12.510 -7.352 13.396 1.00 94.56 182 VAL A N 1
ATOM 1410 C CA . VAL A 1 182 ? -11.513 -6.899 14.374 1.00 94.56 182 VAL A CA 1
ATOM 1411 C C . VAL A 1 182 ? -11.129 -7.990 15.372 1.00 94.56 182 VAL A C 1
ATOM 1413 O O . VAL A 1 182 ? -9.948 -8.142 15.678 1.00 94.56 182 VAL A O 1
ATOM 1416 N N . GLU A 1 183 ? -12.091 -8.797 15.808 1.00 91.44 183 GLU A N 1
ATOM 1417 C CA . GLU A 1 183 ? -11.919 -9.868 16.785 1.00 91.44 183 GLU A CA 1
ATOM 1418 C C . GLU A 1 183 ? -10.983 -10.937 16.227 1.00 91.44 183 GLU A C 1
ATOM 1420 O O . GLU A 1 183 ? -9.997 -11.306 16.866 1.00 91.44 183 GLU A O 1
ATOM 1425 N N . ARG A 1 184 ? -11.216 -11.362 14.976 1.00 86.50 184 ARG A N 1
ATOM 1426 C CA . ARG A 1 184 ? -10.358 -12.335 14.285 1.00 86.50 184 ARG A CA 1
ATOM 1427 C C . ARG A 1 184 ? -8.945 -11.793 14.099 1.00 86.50 184 ARG A C 1
ATOM 1429 O O . ARG A 1 184 ? -7.980 -12.544 14.220 1.00 86.50 184 ARG A O 1
ATOM 1436 N N . PHE A 1 185 ? -8.804 -10.502 13.804 1.00 92.12 185 PHE A N 1
ATOM 1437 C CA . PHE A 1 185 ? -7.489 -9.877 13.699 1.00 92.12 185 PHE A CA 1
ATOM 1438 C C . PHE A 1 185 ? -6.755 -9.858 15.045 1.00 92.12 185 PHE A C 1
ATOM 1440 O O . PHE A 1 185 ? -5.601 -10.280 15.101 1.00 92.12 185 PHE A O 1
ATOM 1447 N N . ILE A 1 186 ? -7.414 -9.426 16.124 1.00 86.38 186 ILE A N 1
ATOM 1448 C CA . ILE A 1 186 ? -6.835 -9.400 17.475 1.00 86.38 186 ILE A CA 1
ATOM 1449 C C . ILE A 1 186 ? -6.441 -10.811 17.913 1.00 86.38 186 ILE A C 1
ATOM 1451 O O . ILE A 1 186 ? -5.323 -11.005 18.379 1.00 86.38 186 ILE A O 1
ATOM 1455 N N . TRP A 1 187 ? -7.303 -11.802 17.693 1.00 83.50 187 TRP A N 1
ATOM 1456 C CA . TRP A 1 187 ? -7.008 -13.203 17.984 1.00 83.50 187 TRP A CA 1
ATOM 1457 C C . TRP A 1 187 ? -5.746 -13.687 17.255 1.00 83.50 187 TRP A C 1
ATOM 1459 O O . TRP A 1 187 ? -4.821 -14.183 17.898 1.00 83.50 187 TRP A O 1
ATOM 1469 N N . LYS A 1 188 ? -5.633 -13.435 15.940 1.00 83.31 188 LYS A N 1
ATOM 1470 C CA . LYS A 1 188 ? -4.418 -13.762 15.169 1.00 83.31 188 LYS A CA 1
ATOM 1471 C C . LYS A 1 188 ? -3.175 -13.064 15.731 1.00 83.31 188 LYS A C 1
ATOM 1473 O O . LYS A 1 188 ? -2.114 -13.677 15.809 1.00 83.31 188 LYS A O 1
ATOM 1478 N N . MET A 1 189 ? -3.285 -11.794 16.129 1.00 81.19 189 MET A N 1
ATOM 1479 C CA . MET A 1 189 ? -2.165 -11.062 16.734 1.00 81.19 189 MET A CA 1
ATOM 1480 C C . MET A 1 189 ? -1.757 -11.653 18.088 1.00 81.19 189 MET A C 1
ATOM 1482 O O . MET A 1 189 ? -0.563 -11.751 18.357 1.00 81.19 189 MET A O 1
ATOM 1486 N N . SER A 1 190 ? -2.715 -12.086 18.909 1.00 77.50 190 SER A N 1
ATOM 1487 C CA . SER A 1 190 ? -2.453 -12.745 20.193 1.00 77.50 190 SER A CA 1
ATOM 1488 C C . SER A 1 190 ? -1.729 -14.079 20.019 1.00 77.50 190 SER A C 1
ATOM 1490 O O . SER A 1 190 ? -0.771 -14.338 20.744 1.00 77.50 190 SER A O 1
ATOM 1492 N N . LEU A 1 191 ? -2.117 -14.887 19.025 1.00 77.62 191 LEU A N 1
ATOM 1493 C CA . LEU A 1 191 ? -1.407 -16.125 18.688 1.00 77.62 191 LEU A CA 1
ATOM 1494 C C . LEU A 1 191 ? 0.046 -15.851 18.285 1.00 77.62 191 LEU A C 1
ATOM 1496 O O . LEU A 1 191 ? 0.962 -16.500 18.781 1.00 77.62 191 LEU A O 1
ATOM 1500 N N . ILE A 1 192 ? 0.268 -14.848 17.430 1.00 77.62 192 ILE A N 1
ATOM 1501 C CA . ILE A 1 192 ? 1.618 -14.453 17.007 1.00 77.62 192 ILE A CA 1
ATOM 1502 C C . ILE A 1 192 ? 2.436 -13.930 18.195 1.00 77.62 192 ILE A C 1
ATOM 1504 O O . ILE A 1 192 ? 3.615 -14.247 18.305 1.00 77.62 192 ILE A O 1
ATOM 1508 N N . ALA A 1 193 ? 1.834 -13.140 19.087 1.00 71.81 193 ALA A N 1
ATOM 1509 C CA . ALA A 1 193 ? 2.517 -12.596 20.261 1.00 71.81 193 ALA A CA 1
ATOM 1510 C C . ALA A 1 193 ? 2.886 -13.678 21.289 1.00 71.81 193 ALA A C 1
ATOM 1512 O O . ALA A 1 193 ? 3.931 -13.576 21.929 1.00 71.81 193 ALA A O 1
ATOM 1513 N N . GLY A 1 194 ? 2.046 -14.707 21.435 1.00 67.81 194 GLY A N 1
ATOM 1514 C CA . GLY A 1 194 ? 2.319 -15.880 22.270 1.00 67.81 194 GLY A CA 1
ATOM 1515 C C . GLY A 1 194 ? 3.344 -16.844 21.666 1.00 67.81 194 GLY A C 1
ATOM 1516 O O . GLY A 1 194 ? 3.864 -17.707 22.372 1.00 67.81 194 GLY A O 1
ATOM 1517 N N . TYR A 1 195 ? 3.667 -16.694 20.380 1.00 65.25 195 TYR A N 1
ATOM 1518 C CA . TYR A 1 195 ? 4.651 -17.527 19.706 1.00 65.25 195 TYR A CA 1
ATOM 1519 C C . TYR A 1 195 ? 6.073 -17.084 20.078 1.00 65.25 195 TYR A C 1
ATOM 1521 O O . TYR A 1 195 ? 6.602 -16.092 19.568 1.00 65.25 195 TYR A O 1
ATOM 1529 N N . THR A 1 196 ? 6.717 -17.825 20.981 1.00 52.41 196 THR A N 1
ATOM 1530 C CA . THR A 1 196 ? 8.143 -17.643 21.276 1.00 52.41 196 THR A CA 1
ATOM 1531 C C . THR A 1 196 ? 9.001 -18.388 20.249 1.00 52.41 196 THR A C 1
ATOM 1533 O O . THR A 1 196 ? 8.624 -19.441 19.739 1.00 52.41 196 THR A O 1
ATOM 1536 N N . LYS A 1 197 ? 10.181 -17.836 19.932 1.00 47.94 197 LYS A N 1
ATOM 1537 C CA . LYS A 1 197 ? 11.126 -18.370 18.927 1.00 47.94 197 LYS A CA 1
ATOM 1538 C C . LYS A 1 197 ? 11.587 -19.813 19.187 1.00 47.94 197 LYS A C 1
ATOM 1540 O O . LYS A 1 197 ? 12.109 -20.438 18.270 1.00 47.94 197 LYS A O 1
ATOM 1545 N N . ASP A 1 198 ? 11.367 -20.322 20.396 1.00 54.00 198 ASP A N 1
ATOM 1546 C CA . ASP A 1 198 ? 11.776 -21.656 20.837 1.00 54.00 198 ASP A CA 1
ATOM 1547 C C . ASP A 1 198 ? 10.667 -22.714 20.667 1.00 54.00 198 ASP A C 1
ATOM 1549 O O . ASP A 1 198 ? 10.814 -23.843 21.131 1.00 54.00 198 ASP A O 1
ATOM 1553 N N . GLY A 1 199 ? 9.544 -22.368 20.019 1.00 53.00 199 GLY A N 1
ATOM 1554 C CA . GLY A 1 199 ? 8.491 -23.325 19.657 1.00 53.00 199 GLY A CA 1
ATOM 1555 C C . GLY A 1 199 ? 7.664 -23.846 20.833 1.00 53.00 199 GLY A C 1
ATOM 1556 O O . GLY A 1 199 ? 6.861 -24.755 20.650 1.00 53.00 199 GLY A O 1
ATOM 1557 N N . LYS A 1 200 ? 7.824 -23.277 22.033 1.00 45.97 200 LYS A N 1
ATOM 1558 C CA . LYS A 1 200 ? 6.946 -23.559 23.170 1.00 45.97 200 LYS A CA 1
ATOM 1559 C C . LYS A 1 200 ? 5.843 -22.512 23.204 1.00 45.97 200 LYS A C 1
ATOM 1561 O O . LYS A 1 200 ? 6.066 -21.372 23.619 1.00 45.97 200 LYS A O 1
ATOM 1566 N N . THR A 1 201 ? 4.661 -22.892 22.732 1.00 50.19 201 THR A N 1
ATOM 1567 C CA . THR A 1 201 ? 3.424 -22.221 23.130 1.00 50.19 201 THR A CA 1
ATOM 1568 C C . THR A 1 201 ? 3.343 -22.296 24.653 1.00 50.19 201 THR A C 1
ATOM 1570 O O . THR A 1 201 ? 3.602 -23.347 25.232 1.00 50.19 201 THR A O 1
ATOM 1573 N N . THR A 1 202 ? 3.055 -21.185 25.332 1.00 47.75 202 THR A N 1
ATOM 1574 C CA . THR A 1 202 ? 2.603 -21.273 26.728 1.00 47.75 202 THR A CA 1
ATOM 1575 C C . THR A 1 202 ? 1.370 -22.163 26.727 1.00 47.75 202 THR A C 1
ATOM 1577 O O . THR A 1 202 ? 0.501 -21.888 25.901 1.00 47.75 202 THR A O 1
ATOM 1580 N N . ASP A 1 203 ? 1.328 -23.180 27.590 1.00 48.50 203 ASP A N 1
ATOM 1581 C CA . ASP A 1 203 ? 0.265 -24.187 27.748 1.00 48.50 203 ASP A CA 1
ATOM 1582 C C . ASP A 1 203 ? -1.116 -23.557 28.036 1.00 48.50 203 ASP A C 1
ATOM 1584 O O . ASP A 1 203 ? -1.670 -23.669 29.124 1.00 48.50 203 ASP A O 1
ATOM 1588 N N . LYS A 1 204 ? -1.653 -22.792 27.090 1.00 47.38 204 LYS A N 1
ATOM 1589 C CA . LYS A 1 204 ? -3.068 -22.473 27.014 1.00 47.38 204 LYS A CA 1
ATOM 1590 C C . LYS A 1 204 ? -3.642 -23.505 26.070 1.00 47.38 204 LYS A C 1
ATOM 1592 O O . LYS A 1 204 ? -3.260 -23.518 24.899 1.00 47.38 204 LYS A O 1
ATOM 1597 N N . ASP A 1 205 ? -4.454 -24.385 26.635 1.00 48.94 205 ASP A N 1
ATOM 1598 C CA . ASP A 1 205 ? -4.995 -25.562 25.979 1.00 48.94 205 ASP A CA 1
ATOM 1599 C C . ASP A 1 205 ? -5.583 -25.193 24.608 1.00 48.94 205 ASP A C 1
ATOM 1601 O O . ASP A 1 205 ? -6.357 -24.241 24.477 1.00 48.94 205 ASP A O 1
ATOM 1605 N N . GLU A 1 206 ? -5.182 -25.929 23.565 1.00 51.34 206 GLU A N 1
ATOM 1606 C CA . GLU A 1 206 ? -5.718 -25.784 22.203 1.00 51.34 206 GLU A CA 1
ATOM 1607 C C . GLU A 1 206 ? -7.255 -25.845 22.189 1.00 51.34 206 GLU A C 1
ATOM 1609 O O . GLU A 1 206 ? -7.889 -25.193 21.358 1.00 51.34 206 GLU A O 1
ATOM 1614 N N . ASP A 1 207 ? -7.852 -26.546 23.154 1.00 49.59 207 ASP A N 1
ATOM 1615 C CA . ASP A 1 207 ? -9.296 -26.706 23.312 1.00 49.59 207 ASP A CA 1
ATOM 1616 C C . ASP A 1 207 ? -10.017 -25.382 23.650 1.00 49.59 207 ASP A C 1
ATOM 1618 O O . ASP A 1 207 ? -11.060 -25.095 23.055 1.00 49.59 207 ASP A O 1
ATOM 1622 N N . ASP A 1 208 ? -9.422 -24.503 24.469 1.00 51.94 208 ASP A N 1
ATOM 1623 C CA . ASP A 1 208 ? -9.971 -23.163 24.764 1.00 51.94 208 ASP A CA 1
ATOM 1624 C C . ASP A 1 208 ? -9.951 -22.254 23.516 1.00 51.94 208 ASP A C 1
ATOM 1626 O O . ASP A 1 208 ? -10.791 -21.363 23.334 1.00 51.94 208 ASP A O 1
ATOM 1630 N N . LEU A 1 209 ? -8.970 -22.463 22.630 1.00 49.22 209 LEU A N 1
ATOM 1631 C CA . LEU A 1 209 ? -8.795 -21.695 21.395 1.00 49.22 209 LEU A CA 1
ATOM 1632 C C . LEU A 1 209 ? -9.732 -22.176 20.276 1.00 49.22 209 LEU A C 1
ATOM 1634 O O . LEU A 1 209 ? -10.177 -21.360 19.460 1.00 49.22 209 LEU A O 1
ATOM 1638 N N . ILE A 1 210 ? -10.057 -23.471 20.255 1.00 47.47 210 ILE A N 1
ATOM 1639 C CA . ILE A 1 210 ? -10.990 -24.095 19.308 1.00 47.47 210 ILE A CA 1
ATOM 1640 C C . ILE A 1 210 ? -12.445 -23.764 19.673 1.00 47.47 210 ILE A C 1
ATOM 1642 O O . ILE A 1 210 ? -13.226 -23.418 18.782 1.00 47.47 210 ILE A O 1
ATOM 1646 N N . GLU A 1 211 ? -12.811 -23.773 20.959 1.00 44.88 211 GLU A N 1
ATOM 1647 C CA . GLU A 1 211 ? -14.175 -23.463 21.417 1.00 44.88 211 GLU A CA 1
ATOM 1648 C C . GLU A 1 211 ? -14.573 -22.003 21.114 1.00 44.88 211 GLU A C 1
ATOM 1650 O O . GLU A 1 211 ? -15.671 -21.736 20.611 1.00 44.88 211 GLU A O 1
ATOM 1655 N N . TYR A 1 212 ? -13.649 -21.048 21.289 1.00 44.53 212 TYR A N 1
ATOM 1656 C CA . TYR A 1 212 ? -13.890 -19.647 20.924 1.00 44.53 212 TYR A CA 1
ATOM 1657 C C . TYR A 1 212 ? -14.018 -19.460 19.403 1.00 44.53 212 TYR A C 1
ATOM 1659 O O . TYR A 1 212 ? -14.896 -18.727 18.947 1.00 44.53 212 TYR A O 1
ATOM 1667 N N . GLY A 1 213 ? -13.204 -20.159 18.603 1.00 40.03 213 GLY A N 1
ATOM 1668 C CA . GLY A 1 213 ? -13.277 -20.132 17.137 1.00 40.03 213 GLY A CA 1
ATOM 1669 C C . GLY A 1 213 ? -14.557 -20.758 16.564 1.00 40.03 213 GLY A C 1
ATOM 1670 O O . GLY A 1 213 ? -15.098 -20.255 15.577 1.00 40.03 213 GLY A O 1
ATOM 1671 N N . ALA A 1 214 ? -15.087 -21.802 17.209 1.00 39.75 214 ALA A N 1
ATOM 1672 C CA . ALA A 1 214 ? -16.332 -22.466 16.819 1.00 39.75 214 ALA A CA 1
ATOM 1673 C C . ALA A 1 214 ? -17.583 -21.597 17.065 1.00 39.75 214 ALA A C 1
ATOM 1675 O O . ALA A 1 214 ? -18.573 -21.712 16.339 1.00 39.75 214 ALA A O 1
ATOM 1676 N N . SER A 1 215 ? -17.529 -20.675 18.032 1.00 42.44 215 SER A N 1
ATOM 1677 C CA . SER A 1 215 ? -18.655 -19.802 18.398 1.00 42.44 215 SER A CA 1
ATOM 1678 C C . SER A 1 215 ? -18.993 -18.704 17.369 1.00 42.44 215 SER A C 1
ATOM 1680 O O . SER A 1 215 ? -20.072 -18.117 17.433 1.00 42.44 215 SER A O 1
ATOM 1682 N N . ILE A 1 216 ? -18.112 -18.438 16.391 1.00 37.12 216 ILE A N 1
ATOM 1683 C CA . ILE A 1 216 ? -18.178 -17.241 15.524 1.00 37.12 216 ILE A CA 1
ATOM 1684 C C . ILE A 1 216 ? -18.706 -17.507 14.097 1.00 37.12 216 ILE A C 1
ATOM 1686 O O . ILE A 1 216 ? -18.611 -16.636 13.236 1.00 37.12 216 ILE A O 1
ATOM 1690 N N . GLY A 1 217 ? -19.277 -18.688 13.82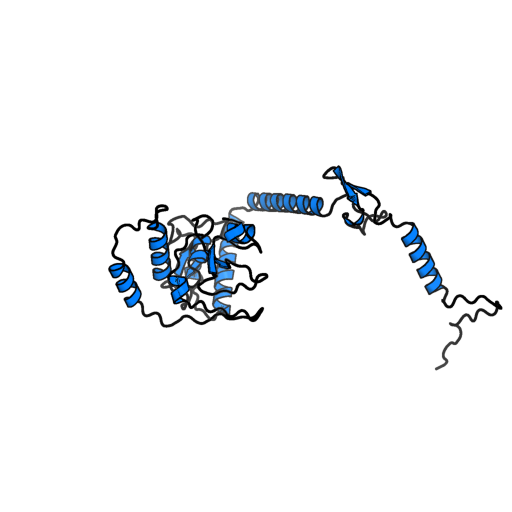1 1.00 33.66 217 GLY A N 1
ATOM 1691 C CA . GLY A 1 217 ? -20.124 -18.934 12.639 1.00 33.66 217 GLY A CA 1
ATOM 1692 C C . GLY A 1 217 ? -19.547 -18.480 11.285 1.00 33.66 217 GLY A C 1
ATOM 1693 O O . GLY A 1 217 ? -20.115 -17.623 10.607 1.00 33.66 217 GLY A O 1
ATOM 1694 N N . LEU A 1 218 ? -18.424 -19.060 10.856 1.00 31.33 218 LEU A N 1
ATOM 1695 C CA . LEU A 1 218 ? -17.765 -18.734 9.585 1.00 31.33 218 LEU A CA 1
ATOM 1696 C C . LEU A 1 218 ? -18.483 -19.373 8.383 1.00 31.33 218 LEU A C 1
ATOM 1698 O O . LEU A 1 218 ? -18.206 -20.508 8.016 1.00 31.33 218 LEU A O 1
ATOM 1702 N N . SER A 1 219 ? -19.372 -18.625 7.723 1.00 30.09 219 SER A N 1
ATOM 1703 C CA . SER A 1 219 ? -20.019 -19.065 6.473 1.00 30.09 219 SER A CA 1
ATOM 1704 C C . SER A 1 219 ? -19.587 -18.301 5.216 1.00 30.09 219 SER A C 1
ATOM 1706 O O . SER A 1 219 ? -20.105 -18.588 4.139 1.00 30.09 219 SER A O 1
ATOM 1708 N N . HIS A 1 220 ? -18.669 -17.329 5.275 1.00 31.00 220 HIS A N 1
ATOM 1709 C CA . HIS A 1 220 ? -18.373 -16.460 4.121 1.00 31.00 220 HIS A CA 1
ATOM 1710 C C . HIS A 1 220 ? -16.870 -16.301 3.842 1.00 31.00 220 HIS A C 1
ATOM 1712 O O . HIS A 1 220 ? -16.240 -15.326 4.244 1.00 31.00 220 HIS A O 1
ATOM 1718 N N . VAL A 1 221 ? -16.312 -17.218 3.046 1.00 27.81 221 VAL A N 1
ATOM 1719 C CA . VAL A 1 221 ? -15.069 -16.988 2.291 1.00 27.81 221 VAL A CA 1
ATOM 1720 C C . VAL A 1 221 ? -15.358 -17.260 0.815 1.00 27.81 221 VAL A C 1
ATOM 1722 O O . VAL A 1 221 ? -15.613 -18.391 0.413 1.00 27.81 221 VAL A O 1
ATOM 1725 N N . ARG A 1 222 ? -15.367 -16.203 -0.009 1.00 29.38 222 ARG A N 1
ATOM 1726 C CA . ARG A 1 222 ? -15.462 -16.328 -1.473 1.00 29.38 222 ARG A CA 1
ATOM 1727 C C . ARG A 1 222 ? -14.076 -16.614 -2.069 1.00 29.38 222 ARG A C 1
ATOM 1729 O O . ARG A 1 222 ? -13.127 -15.929 -1.685 1.00 29.38 222 ARG A O 1
ATOM 1736 N N . PRO A 1 223 ? -13.950 -17.510 -3.066 1.00 33.22 223 PRO A N 1
ATOM 1737 C CA . PRO A 1 223 ? -12.689 -17.729 -3.765 1.00 33.22 223 PRO A CA 1
ATOM 1738 C C . PRO A 1 223 ? -12.365 -16.523 -4.653 1.00 33.22 223 PRO A C 1
ATOM 1740 O O . PRO A 1 223 ? -13.141 -16.163 -5.542 1.00 33.22 223 PRO A O 1
ATOM 1743 N N . VAL A 1 224 ? -11.209 -15.896 -4.440 1.00 33.62 224 VAL A N 1
ATOM 1744 C CA . VAL A 1 224 ? -10.667 -14.900 -5.372 1.00 33.62 224 VAL A CA 1
ATOM 1745 C C . VAL A 1 224 ? -9.806 -15.633 -6.394 1.00 33.62 224 VAL A C 1
ATOM 1747 O O . VAL A 1 224 ? -8.622 -15.864 -6.176 1.00 33.62 224 VAL A O 1
ATOM 1750 N N . ALA A 1 225 ? -10.411 -15.983 -7.528 1.00 32.78 225 ALA A N 1
ATOM 1751 C CA . ALA A 1 225 ? -9.706 -16.418 -8.726 1.00 32.78 225 ALA A CA 1
ATOM 1752 C C . ALA A 1 225 ? -9.745 -15.300 -9.778 1.00 32.78 225 ALA A C 1
ATOM 1754 O O . ALA A 1 225 ? -10.818 -14.904 -10.235 1.00 32.78 225 ALA A O 1
ATOM 1755 N N . ARG A 1 226 ? -8.572 -14.806 -10.190 1.00 33.50 226 ARG A N 1
ATOM 1756 C CA . ARG A 1 226 ? -8.358 -14.207 -11.517 1.00 33.50 226 ARG A CA 1
ATOM 1757 C C . ARG A 1 226 ? -6.965 -14.562 -12.027 1.00 33.50 226 ARG A C 1
ATOM 1759 O O . ARG A 1 226 ? -5.978 -13.931 -11.672 1.00 33.50 226 ARG A O 1
ATOM 1766 N N . ASP A 1 227 ? -6.959 -15.608 -12.842 1.00 40.72 227 ASP A N 1
ATOM 1767 C CA . ASP A 1 227 ? -6.401 -15.638 -14.192 1.00 40.72 227 ASP A CA 1
ATOM 1768 C C . ASP A 1 227 ? -5.018 -14.993 -14.395 1.00 40.72 227 ASP A C 1
ATOM 1770 O O . ASP A 1 227 ? -4.892 -13.809 -14.708 1.00 40.72 227 ASP A O 1
ATOM 1774 N N . GLN A 1 228 ? -3.981 -15.820 -14.251 1.00 33.91 228 GLN A N 1
ATOM 1775 C CA . GLN A 1 228 ? -2.886 -15.928 -15.214 1.00 33.91 228 GLN A CA 1
ATOM 1776 C C . GLN A 1 228 ? -2.132 -17.232 -14.934 1.00 33.91 228 GLN A C 1
ATOM 1778 O O . GLN A 1 228 ? -1.465 -17.365 -13.912 1.00 33.91 228 GLN A O 1
ATOM 1783 N N . GLN A 1 229 ? -2.233 -18.157 -15.895 1.00 40.25 229 GLN A N 1
ATOM 1784 C CA . GLN A 1 229 ? -1.685 -19.518 -15.923 1.00 40.25 229 GLN A CA 1
ATOM 1785 C C . GLN A 1 229 ? -2.480 -20.547 -15.103 1.00 40.25 229 GLN A C 1
ATOM 1787 O O . GLN A 1 229 ? -2.864 -20.329 -13.960 1.00 40.25 229 GLN A O 1
ATOM 1792 N N . ASN A 1 230 ? -2.727 -21.681 -15.750 1.00 43.97 230 ASN A N 1
ATOM 1793 C CA . ASN A 1 230 ? -3.561 -22.803 -15.330 1.00 43.97 230 ASN A CA 1
ATOM 1794 C C . ASN A 1 230 ? -2.899 -23.612 -14.191 1.00 43.97 230 ASN A C 1
ATOM 1796 O O . ASN A 1 230 ? -2.627 -24.801 -14.338 1.00 43.97 230 ASN A O 1
ATOM 1800 N N . TRP A 1 231 ? -2.530 -22.951 -13.092 1.00 54.97 231 TRP A N 1
ATOM 1801 C CA . TRP A 1 231 ? -1.939 -23.602 -11.927 1.00 54.97 231 TRP A CA 1
ATOM 1802 C C . TRP A 1 231 ? -3.063 -24.220 -11.101 1.00 54.97 231 TRP A C 1
ATOM 1804 O O . TRP A 1 231 ? -3.919 -23.504 -10.582 1.00 54.97 231 TRP A O 1
ATOM 1814 N N . LEU A 1 232 ? -3.051 -25.547 -10.975 1.00 48.66 232 LEU A N 1
ATOM 1815 C CA . LEU A 1 232 ? -3.899 -26.252 -10.023 1.00 48.66 232 LEU A CA 1
ATOM 1816 C C . LEU A 1 232 ? -3.421 -25.863 -8.615 1.00 48.66 232 LEU A C 1
ATOM 1818 O O . LEU A 1 232 ? -2.360 -26.299 -8.170 1.00 48.66 232 LEU A O 1
ATOM 1822 N N . ILE A 1 233 ? -4.152 -24.962 -7.965 1.00 57.41 233 ILE A N 1
ATOM 1823 C CA . ILE A 1 233 ? -3.965 -24.653 -6.548 1.00 57.41 233 ILE A CA 1
ATOM 1824 C C . ILE A 1 233 ? -4.881 -25.615 -5.803 1.00 57.41 233 ILE A C 1
ATOM 1826 O O . ILE A 1 233 ? -6.098 -25.513 -5.933 1.00 57.41 233 ILE A O 1
ATOM 1830 N N . THR A 1 234 ? -4.303 -26.568 -5.077 1.00 73.62 234 THR A N 1
ATOM 1831 C CA . THR A 1 234 ? -5.073 -27.540 -4.280 1.00 73.62 234 THR A CA 1
ATOM 1832 C C . THR A 1 234 ? -5.174 -27.149 -2.811 1.00 73.62 234 THR A C 1
ATOM 1834 O O . THR A 1 234 ? -5.880 -27.820 -2.074 1.00 73.62 234 THR A O 1
ATOM 1837 N N . LEU A 1 235 ? -4.509 -26.064 -2.399 1.00 65.62 235 LEU A N 1
ATOM 1838 C CA . LEU A 1 235 ? -4.584 -25.546 -1.035 1.00 65.62 235 LEU A CA 1
ATOM 1839 C C . LEU A 1 235 ? -5.995 -25.029 -0.734 1.00 65.62 235 LEU A C 1
ATOM 1841 O O . LEU A 1 235 ? -6.466 -24.067 -1.350 1.00 65.62 235 LEU A O 1
ATOM 1845 N N . THR A 1 236 ? -6.651 -25.651 0.235 1.00 74.69 236 THR A N 1
ATOM 1846 C CA . THR A 1 236 ? -7.884 -25.156 0.846 1.00 74.69 236 THR A CA 1
ATOM 1847 C C . THR A 1 236 ? -7.578 -24.026 1.835 1.00 74.69 236 THR A C 1
ATOM 1849 O O . THR A 1 236 ? -6.444 -23.849 2.283 1.00 74.69 236 THR A O 1
ATOM 1852 N N . ALA A 1 237 ? -8.585 -23.214 2.171 1.00 65.19 237 ALA A N 1
ATOM 1853 C CA . ALA A 1 237 ? -8.416 -22.141 3.154 1.00 65.19 237 ALA A CA 1
ATOM 1854 C C . ALA A 1 237 ? -8.038 -22.691 4.542 1.00 65.19 237 ALA A C 1
ATOM 1856 O O . ALA A 1 237 ? -7.207 -22.093 5.223 1.00 65.19 237 ALA A O 1
ATOM 1857 N N . ASP A 1 238 ? -8.593 -23.848 4.906 1.00 64.25 238 ASP A N 1
ATOM 1858 C CA . ASP A 1 238 ? -8.368 -24.499 6.198 1.00 64.25 238 ASP A CA 1
ATOM 1859 C C . ASP A 1 238 ? -6.928 -25.026 6.315 1.00 64.25 238 ASP A C 1
ATOM 1861 O O . ASP A 1 238 ? -6.281 -24.849 7.345 1.00 64.25 238 ASP A O 1
ATOM 1865 N N . GLU A 1 239 ? -6.372 -25.576 5.229 1.00 59.41 239 GLU A N 1
ATOM 1866 C CA . GLU A 1 239 ? -4.971 -26.025 5.176 1.00 59.41 239 GLU A CA 1
ATOM 1867 C C . GLU A 1 239 ? -3.972 -24.871 5.319 1.00 59.41 239 GLU A C 1
ATOM 1869 O O . GLU A 1 239 ? -2.896 -25.060 5.880 1.00 59.41 239 GLU A O 1
ATOM 1874 N N . VAL A 1 240 ? -4.318 -23.670 4.842 1.00 61.94 240 VAL A N 1
ATOM 1875 C CA . VAL A 1 240 ? -3.471 -22.473 4.985 1.00 61.94 240 VAL A CA 1
ATOM 1876 C C . VAL A 1 240 ? -3.599 -21.858 6.380 1.00 61.94 240 VAL A C 1
ATOM 1878 O O . VAL A 1 240 ? -2.612 -21.344 6.907 1.00 61.94 240 VAL A O 1
ATOM 1881 N N . ASP A 1 241 ? -4.785 -21.915 6.994 1.00 58.12 241 ASP A N 1
ATOM 1882 C CA . ASP A 1 241 ? -5.016 -21.405 8.352 1.00 58.12 241 ASP A CA 1
ATOM 1883 C C . ASP A 1 241 ? -4.288 -22.253 9.428 1.00 58.12 241 ASP A C 1
ATOM 1885 O O . ASP A 1 241 ? -3.982 -21.728 10.498 1.00 58.12 241 ASP A O 1
ATOM 1889 N N . LEU A 1 242 ? -3.921 -23.509 9.127 1.00 54.62 242 LEU A N 1
ATOM 1890 C CA . LEU A 1 242 ? -3.101 -24.390 9.982 1.00 54.62 242 LEU A CA 1
ATOM 1891 C C . LEU A 1 242 ? -1.596 -24.055 9.989 1.00 54.62 242 LEU A C 1
ATOM 1893 O O . LEU A 1 242 ? -0.843 -24.597 10.799 1.00 54.62 242 LEU A O 1
ATOM 1897 N N . TRP A 1 243 ? -1.112 -23.201 9.084 1.00 62.56 243 TRP A N 1
ATOM 1898 C CA . TRP A 1 243 ? 0.323 -22.946 8.948 1.00 62.56 243 TRP A CA 1
ATOM 1899 C C . TRP A 1 243 ? 0.788 -21.831 9.895 1.00 62.56 243 TRP A C 1
ATOM 1901 O O . TRP A 1 243 ? 0.315 -20.696 9.829 1.00 62.56 243 TRP A O 1
ATOM 1911 N N . CYS A 1 244 ? 1.764 -22.126 10.766 1.00 58.66 244 CYS A N 1
ATOM 1912 C CA . CYS A 1 244 ? 2.400 -21.120 11.623 1.00 58.66 244 CYS A CA 1
ATOM 1913 C C . CYS A 1 244 ? 2.972 -19.971 10.781 1.00 58.66 244 CYS A C 1
ATOM 1915 O O . CYS A 1 244 ? 3.746 -20.224 9.864 1.00 58.66 244 CYS A O 1
ATOM 1917 N N . PHE A 1 245 ? 2.685 -18.711 11.137 1.00 77.00 245 PHE A N 1
ATOM 1918 C CA . PHE A 1 245 ? 3.175 -17.487 10.468 1.00 77.00 245 PHE A CA 1
ATOM 1919 C C . PHE A 1 245 ? 4.703 -17.280 10.526 1.00 77.00 245 PHE A C 1
ATOM 1921 O O . PHE A 1 245 ? 5.178 -16.145 10.483 1.00 77.00 245 PHE A O 1
ATOM 1928 N N . THR A 1 246 ? 5.501 -18.334 10.640 1.00 81.25 246 THR A N 1
ATOM 1929 C CA . THR A 1 246 ? 6.954 -18.297 10.583 1.00 81.25 246 THR A CA 1
ATOM 1930 C C . THR A 1 246 ? 7.438 -18.626 9.175 1.00 81.25 246 THR A C 1
ATOM 1932 O O . THR A 1 246 ? 6.929 -19.483 8.461 1.00 81.25 246 THR A O 1
ATOM 1935 N N . CYS A 1 247 ? 8.439 -17.879 8.735 1.00 90.69 247 CYS A N 1
ATOM 1936 C CA . CYS A 1 247 ? 9.098 -18.061 7.462 1.00 90.69 247 CYS A CA 1
ATOM 1937 C C . CYS A 1 247 ? 9.895 -19.352 7.521 1.00 90.69 247 CYS A C 1
ATOM 1939 O O . CYS A 1 247 ? 10.825 -19.461 8.315 1.00 90.69 247 CYS A O 1
ATOM 1941 N N . PHE A 1 248 ? 9.590 -20.268 6.614 1.00 92.44 248 PHE A N 1
ATOM 1942 C CA . PHE A 1 248 ? 10.283 -21.535 6.448 1.00 92.44 248 PHE A CA 1
ATOM 1943 C C . PHE A 1 248 ? 11.810 -21.382 6.359 1.00 92.44 248 PHE A C 1
ATOM 1945 O O . PHE A 1 248 ? 12.548 -22.202 6.887 1.00 92.44 248 PHE A O 1
ATOM 1952 N N . PHE A 1 249 ? 12.295 -20.297 5.743 1.00 90.25 249 PHE A N 1
ATOM 1953 C CA . PHE A 1 249 ? 13.729 -20.073 5.542 1.00 90.25 249 PHE A CA 1
ATOM 1954 C C . PHE A 1 249 ? 14.451 -19.432 6.729 1.00 90.25 249 PHE A C 1
ATOM 1956 O O . PHE A 1 249 ? 15.628 -19.695 6.937 1.00 90.25 249 PHE A O 1
ATOM 1963 N N . CYS A 1 250 ? 13.803 -18.525 7.464 1.00 89.94 250 CYS A N 1
ATOM 1964 C CA . CYS A 1 250 ? 14.500 -17.689 8.455 1.00 89.94 250 CYS A CA 1
ATOM 1965 C C . CYS A 1 250 ? 13.807 -17.589 9.817 1.00 89.94 250 CYS A C 1
ATOM 1967 O O . CYS A 1 250 ? 14.277 -16.857 10.688 1.00 89.94 250 CYS A O 1
ATOM 1969 N N . GLY A 1 251 ? 12.656 -18.239 9.991 1.00 84.44 251 GLY A N 1
ATOM 1970 C CA . GLY A 1 251 ? 11.850 -18.209 11.212 1.00 84.44 251 GLY A CA 1
ATOM 1971 C C . GLY A 1 251 ? 11.201 -16.858 11.547 1.00 84.44 251 GLY A C 1
ATOM 1972 O O . GLY A 1 251 ? 10.537 -16.745 12.570 1.00 84.44 251 GLY A O 1
ATOM 1973 N N . SER A 1 252 ? 11.377 -15.815 10.725 1.00 83.62 252 SER A N 1
ATOM 1974 C CA . SER A 1 252 ? 10.722 -14.504 10.922 1.00 83.62 252 SER A CA 1
ATOM 1975 C C . SER A 1 252 ? 9.251 -14.539 10.503 1.00 83.62 252 SER A C 1
ATOM 1977 O O . SER A 1 252 ? 8.824 -15.503 9.890 1.00 83.62 252 SER A O 1
ATOM 1979 N N . SER A 1 253 ? 8.469 -13.488 10.754 1.00 82.69 253 SER A N 1
ATOM 1980 C CA . SER A 1 253 ? 7.064 -13.455 10.323 1.00 82.69 253 SER A CA 1
ATOM 1981 C C . SER A 1 253 ? 6.908 -13.620 8.802 1.00 82.69 253 SER A C 1
ATOM 1983 O O . SER A 1 253 ? 7.541 -12.909 8.017 1.00 82.69 253 SER A O 1
ATOM 1985 N N . ALA A 1 254 ? 6.048 -14.545 8.387 1.00 87.81 254 ALA A N 1
ATOM 1986 C CA . ALA A 1 254 ? 5.723 -14.842 7.003 1.00 87.81 254 ALA A CA 1
ATOM 1987 C C . ALA A 1 254 ? 4.310 -14.379 6.652 1.00 87.81 254 ALA A C 1
ATOM 1989 O O . ALA A 1 254 ? 3.355 -14.615 7.385 1.00 87.81 254 ALA A O 1
ATOM 1990 N N . PHE A 1 255 ? 4.194 -13.734 5.493 1.00 83.62 255 PHE A N 1
ATOM 1991 C CA . PHE A 1 255 ? 2.929 -13.205 4.969 1.00 83.62 255 PHE A CA 1
ATOM 1992 C C . PHE A 1 255 ? 2.653 -13.676 3.537 1.00 83.62 255 PHE A C 1
ATOM 1994 O O . PHE A 1 255 ? 1.692 -13.231 2.913 1.00 83.62 255 PHE A O 1
ATOM 2001 N N . GLY A 1 256 ? 3.520 -14.531 2.989 1.00 87.69 256 GLY A N 1
ATOM 2002 C CA . GLY A 1 256 ? 3.385 -15.086 1.651 1.00 87.69 256 GLY A CA 1
ATOM 2003 C C . GLY A 1 256 ? 3.603 -16.589 1.647 1.00 87.69 256 GLY A C 1
ATOM 2004 O O . GLY A 1 256 ? 4.191 -17.146 2.570 1.00 87.69 256 GLY A O 1
ATOM 2005 N N . ILE A 1 257 ? 3.156 -17.224 0.571 1.00 91.00 257 ILE A N 1
ATOM 2006 C CA . ILE A 1 257 ? 3.390 -18.637 0.297 1.00 91.00 257 ILE A CA 1
ATOM 2007 C C . ILE A 1 257 ? 4.467 -18.714 -0.788 1.00 91.00 257 ILE A C 1
ATOM 2009 O O . ILE A 1 257 ? 4.314 -18.135 -1.867 1.00 91.00 257 ILE A O 1
ATOM 2013 N N . ASP A 1 258 ? 5.573 -19.388 -0.495 1.00 93.06 258 ASP A N 1
ATOM 2014 C CA . ASP A 1 258 ? 6.581 -19.768 -1.482 1.00 93.06 258 ASP A CA 1
ATOM 2015 C C . ASP A 1 258 ? 6.376 -21.217 -1.918 1.00 93.06 258 ASP A C 1
ATOM 2017 O O . ASP A 1 258 ? 5.800 -22.023 -1.192 1.00 93.06 258 ASP A O 1
ATOM 2021 N N . ARG A 1 259 ? 6.863 -21.537 -3.116 1.00 93.62 259 ARG A N 1
ATOM 2022 C CA . ARG A 1 259 ? 6.937 -22.908 -3.611 1.00 93.62 259 ARG A CA 1
ATOM 2023 C C . ARG A 1 259 ? 8.300 -23.493 -3.285 1.00 93.62 259 ARG A C 1
ATOM 2025 O O . ARG A 1 259 ? 9.299 -22.937 -3.744 1.00 93.62 259 ARG A O 1
ATOM 2032 N N . LEU A 1 260 ? 8.355 -24.613 -2.575 1.00 93.94 260 LEU A N 1
ATOM 2033 C CA . LEU A 1 260 ? 9.607 -25.290 -2.242 1.00 93.94 260 LEU A CA 1
ATOM 2034 C C . LEU A 1 260 ? 10.374 -25.659 -3.517 1.00 93.94 260 LEU A C 1
ATOM 2036 O O . LEU A 1 260 ? 11.514 -25.234 -3.694 1.00 93.94 260 LEU A O 1
ATOM 2040 N N . THR A 1 261 ? 9.702 -26.303 -4.464 1.00 93.56 261 THR A N 1
ATOM 2041 C CA . THR A 1 261 ? 10.151 -26.485 -5.844 1.00 93.56 261 THR A CA 1
ATOM 2042 C C . THR A 1 261 ? 9.496 -25.430 -6.738 1.00 93.56 261 THR A C 1
ATOM 2044 O O . THR A 1 261 ? 8.267 -25.344 -6.813 1.00 93.56 261 THR A O 1
ATOM 2047 N N . PRO A 1 262 ? 10.273 -24.579 -7.426 1.00 89.50 262 PRO A N 1
ATOM 2048 C CA . PRO A 1 262 ? 9.734 -23.516 -8.259 1.00 89.50 262 PRO A CA 1
ATOM 2049 C C . PRO A 1 262 ? 9.010 -24.079 -9.485 1.00 89.50 262 PRO A C 1
ATOM 2051 O O . PRO A 1 262 ? 9.324 -25.149 -9.999 1.00 89.50 262 PRO A O 1
ATOM 2054 N N . GLY A 1 263 ? 8.069 -23.303 -10.025 1.00 83.00 263 GLY A N 1
ATOM 2055 C CA . GLY A 1 263 ? 7.250 -23.745 -11.156 1.00 83.00 263 GLY A CA 1
ATOM 2056 C C . GLY A 1 263 ? 8.027 -24.090 -12.432 1.00 83.00 263 GLY A C 1
ATOM 2057 O O . GLY A 1 263 ? 7.573 -24.914 -13.215 1.00 83.00 263 GLY A O 1
ATOM 2058 N N . CYS A 1 264 ? 9.223 -23.525 -12.635 1.00 82.38 264 CYS A N 1
ATOM 2059 C CA . CYS A 1 264 ? 10.094 -23.915 -13.751 1.00 82.38 264 CYS A CA 1
ATOM 2060 C C . CYS A 1 264 ? 10.663 -25.335 -13.620 1.00 82.38 264 CYS A C 1
ATOM 2062 O O . CYS A 1 264 ? 11.147 -25.868 -14.611 1.00 82.38 264 CYS A O 1
ATOM 2064 N N . HIS A 1 265 ? 10.598 -25.933 -12.429 1.00 82.00 265 HIS A N 1
ATOM 2065 C CA . HIS A 1 265 ? 10.986 -27.315 -12.142 1.00 82.00 265 HIS A CA 1
ATOM 2066 C C . HIS A 1 265 ?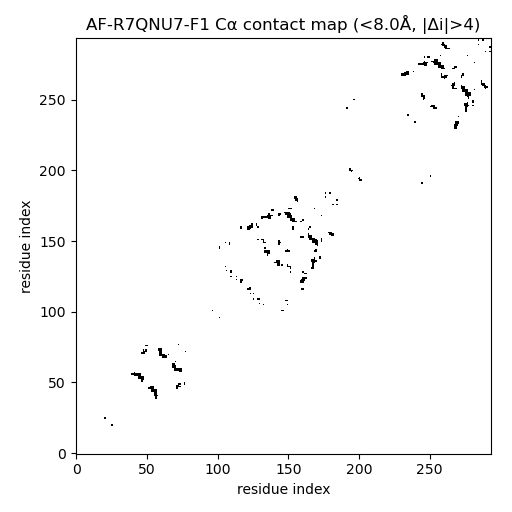 9.752 -28.209 -11.906 1.00 82.00 265 HIS A C 1
ATOM 2068 O O . HIS A 1 265 ? 9.866 -29.289 -11.341 1.00 82.00 265 HIS A O 1
ATOM 2074 N N . GLY A 1 266 ? 8.563 -27.758 -12.326 1.00 87.00 266 GLY A N 1
ATOM 2075 C CA . GLY A 1 266 ? 7.320 -28.527 -12.224 1.00 87.00 266 GLY A CA 1
ATOM 2076 C C . GLY A 1 266 ? 6.569 -28.386 -10.899 1.00 87.00 266 GLY A C 1
ATOM 2077 O O . GLY A 1 266 ? 5.539 -29.027 -10.729 1.00 87.00 266 GLY A O 1
ATOM 2078 N N . GLY A 1 267 ? 7.026 -27.538 -9.972 1.00 87.06 267 GLY A N 1
ATOM 2079 C CA . GLY A 1 267 ? 6.351 -27.367 -8.685 1.00 87.06 267 GLY A CA 1
ATOM 2080 C C . GLY A 1 267 ? 5.086 -26.497 -8.747 1.00 87.06 267 GLY A C 1
ATOM 2081 O O . GLY A 1 267 ? 5.112 -25.357 -9.225 1.00 87.06 267 GLY A O 1
ATOM 2082 N N . SER A 1 268 ? 3.978 -27.018 -8.221 1.00 87.88 268 SER A N 1
ATOM 2083 C CA . SER A 1 268 ? 2.679 -26.340 -8.074 1.00 87.88 268 SER A CA 1
ATOM 2084 C C . SER A 1 268 ? 2.473 -25.775 -6.660 1.00 87.88 268 SER A C 1
ATOM 2086 O O . SER A 1 268 ? 3.305 -25.964 -5.778 1.00 87.88 268 SER A O 1
ATOM 2088 N N . PHE A 1 269 ? 1.373 -25.050 -6.432 1.00 83.06 269 PHE A N 1
ATOM 2089 C CA . PHE A 1 269 ? 0.931 -24.687 -5.081 1.00 83.06 269 PHE A CA 1
ATOM 2090 C C . PHE A 1 269 ? 0.026 -25.799 -4.534 1.00 83.06 269 PHE A C 1
ATOM 2092 O O . PHE A 1 269 ? -1.196 -25.734 -4.661 1.00 83.06 269 PHE A O 1
ATOM 2099 N N . CYS A 1 270 ? 0.649 -26.829 -3.970 1.00 85.69 270 CYS A N 1
ATOM 2100 C CA . CYS A 1 270 ? -0.006 -27.901 -3.223 1.00 85.69 270 CYS A CA 1
ATOM 2101 C C . CYS A 1 270 ? 0.576 -27.978 -1.808 1.00 85.69 270 CYS A C 1
ATOM 2103 O O . CYS A 1 270 ? 1.631 -27.396 -1.544 1.00 85.69 270 CYS A O 1
ATOM 2105 N N . THR A 1 271 ? -0.104 -28.686 -0.915 1.00 80.25 271 THR A N 1
ATOM 2106 C CA . THR A 1 271 ? 0.277 -28.892 0.491 1.00 80.25 271 THR A CA 1
ATOM 2107 C C . THR A 1 271 ? 1.715 -29.381 0.659 1.00 80.25 271 THR A C 1
ATOM 2109 O O . THR A 1 271 ? 2.398 -28.962 1.586 1.00 80.25 271 THR A O 1
ATOM 2112 N N . GLU A 1 272 ? 2.218 -30.189 -0.273 1.00 87.75 272 GLU A N 1
ATOM 2113 C CA . GLU A 1 272 ? 3.563 -30.777 -0.221 1.00 87.75 272 GLU A CA 1
ATOM 2114 C C . GLU A 1 272 ? 4.653 -29.839 -0.757 1.00 87.75 272 GLU A C 1
ATOM 2116 O O . GLU A 1 272 ? 5.839 -30.060 -0.516 1.00 87.75 272 GLU A O 1
ATOM 2121 N N . ASN A 1 273 ? 4.274 -28.813 -1.524 1.00 93.56 273 ASN A N 1
ATOM 2122 C CA . ASN A 1 273 ? 5.216 -27.953 -2.238 1.00 93.56 273 ASN A CA 1
ATOM 2123 C C . ASN A 1 273 ? 5.080 -26.470 -1.890 1.00 93.56 273 ASN A C 1
ATOM 2125 O O . ASN A 1 273 ? 5.774 -25.641 -2.474 1.00 93.56 273 ASN A O 1
ATOM 2129 N N . ALA A 1 274 ? 4.201 -26.103 -0.969 1.00 91.56 274 ALA A N 1
ATOM 2130 C CA . ALA A 1 274 ? 4.036 -24.733 -0.518 1.00 91.56 274 ALA A CA 1
ATOM 2131 C C . ALA A 1 274 ? 4.545 -24.577 0.922 1.00 91.56 274 ALA A C 1
ATOM 2133 O O . ALA A 1 274 ? 4.459 -25.494 1.729 1.00 91.56 274 ALA A O 1
ATOM 2134 N N . ALA A 1 275 ? 5.107 -23.413 1.235 1.00 91.62 275 ALA A N 1
ATOM 2135 C CA . ALA A 1 275 ? 5.557 -23.080 2.580 1.00 91.62 275 ALA A CA 1
ATOM 2136 C C . ALA A 1 275 ? 5.402 -21.583 2.843 1.00 91.62 275 ALA A C 1
ATOM 2138 O O . ALA A 1 275 ? 5.559 -20.760 1.935 1.00 91.62 275 ALA A O 1
ATOM 2139 N N . LEU A 1 276 ? 5.125 -21.205 4.090 1.00 91.44 276 LEU A N 1
ATOM 2140 C CA . LEU A 1 276 ? 5.088 -19.796 4.462 1.00 91.44 276 LEU A CA 1
ATOM 2141 C C . LEU A 1 276 ? 6.488 -19.184 4.401 1.00 91.44 276 LEU A C 1
ATOM 2143 O O . LEU A 1 276 ? 7.476 -19.759 4.846 1.00 91.44 276 LEU A O 1
ATOM 2147 N N . CYS A 1 277 ? 6.587 -17.990 3.831 1.00 92.50 277 CYS A N 1
ATOM 2148 C CA . CYS A 1 277 ? 7.840 -17.267 3.680 1.00 92.50 277 CYS A CA 1
ATOM 2149 C C . CYS A 1 277 ? 7.651 -15.762 3.905 1.00 92.50 277 CYS A C 1
ATOM 2151 O O . CYS A 1 277 ? 6.584 -15.186 3.657 1.00 92.50 277 CYS A O 1
ATOM 2153 N N . CYS A 1 278 ? 8.714 -15.092 4.350 1.00 93.44 278 CYS A N 1
ATOM 2154 C CA . CYS A 1 278 ? 8.792 -13.644 4.237 1.00 93.44 278 CYS A CA 1
ATOM 2155 C C . CYS A 1 278 ? 9.167 -13.244 2.802 1.00 93.44 278 CYS A C 1
ATOM 2157 O O . CYS A 1 278 ? 9.755 -14.017 2.034 1.00 93.44 278 CYS A O 1
ATOM 2159 N N . TRP A 1 279 ? 8.836 -12.005 2.447 1.00 92.00 279 TRP A N 1
ATOM 2160 C CA . TRP A 1 279 ? 9.087 -11.464 1.115 1.00 92.00 279 TRP A CA 1
ATOM 2161 C C . TRP A 1 279 ? 10.578 -11.476 0.751 1.00 92.00 279 TRP A C 1
ATOM 2163 O O . TRP A 1 279 ? 10.936 -11.782 -0.389 1.00 92.00 279 TRP A O 1
ATOM 2173 N N . GLU A 1 280 ? 11.451 -11.172 1.712 1.00 92.50 280 GLU A N 1
ATOM 2174 C CA . GLU A 1 280 ? 12.900 -11.109 1.529 1.00 92.50 280 GLU A CA 1
ATOM 2175 C C . GLU A 1 280 ? 13.486 -12.481 1.179 1.00 92.50 280 GLU A C 1
ATOM 2177 O O . GLU A 1 280 ? 14.244 -12.592 0.213 1.00 92.50 280 GLU A O 1
ATOM 2182 N N . CYS A 1 281 ? 13.108 -13.532 1.914 1.00 93.75 281 CYS A N 1
ATOM 2183 C CA . CYS A 1 281 ? 13.589 -14.892 1.668 1.00 93.75 281 CYS A CA 1
ATOM 2184 C C . CYS A 1 281 ? 13.079 -15.440 0.336 1.00 93.75 281 CYS A C 1
ATOM 2186 O O . CYS A 1 281 ? 13.875 -15.969 -0.437 1.00 93.75 281 CYS A O 1
ATOM 2188 N N . ASN A 1 282 ? 11.795 -15.243 0.022 1.00 93.94 282 ASN A N 1
ATOM 2189 C CA . ASN A 1 282 ? 11.226 -15.666 -1.260 1.00 93.94 282 ASN A CA 1
ATOM 2190 C C . ASN A 1 282 ? 11.924 -14.966 -2.440 1.00 93.94 282 ASN A C 1
ATOM 2192 O O . ASN A 1 282 ? 12.388 -15.604 -3.386 1.00 93.94 282 ASN A O 1
ATOM 2196 N N . SER A 1 283 ? 12.109 -13.646 -2.333 1.00 92.62 283 SER A N 1
ATOM 2197 C CA . SER A 1 283 ? 12.826 -12.859 -3.343 1.00 92.62 283 SER A CA 1
ATOM 2198 C C . SER A 1 283 ? 14.282 -13.306 -3.503 1.00 92.62 283 SER A C 1
ATOM 2200 O O . SER A 1 283 ? 14.779 -13.377 -4.626 1.00 92.62 283 SER A O 1
ATOM 2202 N N . SER A 1 284 ? 14.965 -13.615 -2.394 1.00 92.00 284 SER A N 1
ATOM 2203 C CA . SER A 1 284 ? 16.358 -14.080 -2.386 1.00 92.00 284 SER A CA 1
ATOM 2204 C C . SER A 1 284 ? 16.506 -15.480 -2.988 1.00 92.00 284 SER A C 1
ATOM 2206 O O . SER A 1 284 ? 17.396 -15.719 -3.810 1.00 92.00 284 SER A O 1
ATOM 2208 N N . LYS A 1 285 ? 15.610 -16.413 -2.642 1.00 93.00 285 LYS A N 1
ATOM 2209 C CA . LYS A 1 285 ? 15.557 -17.754 -3.239 1.00 93.00 285 LYS A CA 1
ATOM 2210 C C . LYS A 1 285 ? 15.351 -17.671 -4.748 1.00 93.00 285 LYS A C 1
ATOM 2212 O O . LYS A 1 285 ? 16.089 -18.303 -5.511 1.00 93.00 285 LYS A O 1
ATOM 2217 N N . GLY A 1 286 ? 14.392 -16.855 -5.182 1.00 92.44 286 GLY A N 1
ATOM 2218 C CA . GLY A 1 286 ? 14.048 -16.691 -6.586 1.00 92.44 286 GLY A CA 1
ATOM 2219 C C . GLY A 1 286 ? 13.506 -17.989 -7.188 1.00 92.44 286 GLY A C 1
ATOM 2220 O O . GLY A 1 286 ? 12.563 -18.584 -6.676 1.00 92.44 286 GLY A O 1
ATOM 2221 N N . ARG A 1 287 ? 14.100 -18.436 -8.300 1.00 92.56 287 ARG A N 1
ATOM 2222 C CA . ARG A 1 287 ? 13.697 -19.659 -9.025 1.00 92.56 287 ARG A CA 1
ATOM 2223 C C . ARG A 1 287 ? 14.526 -20.892 -8.663 1.00 92.56 287 ARG A C 1
ATOM 2225 O O . ARG A 1 287 ? 14.624 -21.811 -9.465 1.00 92.56 287 ARG A O 1
ATOM 2232 N N . ARG A 1 288 ? 15.176 -20.885 -7.506 1.00 93.00 288 ARG A N 1
ATOM 2233 C CA . ARG A 1 288 ? 15.922 -22.039 -7.001 1.00 93.00 288 ARG A CA 1
ATOM 2234 C C . ARG A 1 288 ? 15.012 -22.913 -6.147 1.00 93.00 288 ARG A C 1
ATOM 2236 O O . ARG A 1 288 ? 14.039 -22.400 -5.597 1.00 93.00 288 ARG A O 1
ATOM 2243 N N . ASP A 1 289 ? 15.329 -24.196 -6.031 1.00 93.88 289 ASP A N 1
ATOM 2244 C CA . ASP A 1 289 ? 14.693 -25.084 -5.056 1.00 93.88 289 ASP A CA 1
ATOM 2245 C C . ASP A 1 289 ? 15.029 -24.636 -3.634 1.00 93.88 289 ASP A C 1
ATOM 2247 O O . ASP A 1 289 ? 16.157 -24.219 -3.359 1.00 93.88 289 ASP A O 1
ATOM 2251 N N . ALA A 1 290 ? 14.058 -24.728 -2.727 1.00 91.44 290 ALA A N 1
ATOM 2252 C CA . ALA A 1 290 ? 14.217 -24.357 -1.324 1.00 91.44 290 ALA A CA 1
ATOM 2253 C C . ALA A 1 290 ? 15.395 -25.094 -0.676 1.00 91.44 290 ALA A C 1
ATOM 2255 O O . ALA A 1 290 ? 16.185 -24.487 0.036 1.00 91.44 290 ALA A O 1
ATOM 2256 N N . TRP A 1 291 ? 15.578 -26.364 -1.033 1.00 92.44 291 TRP A N 1
ATOM 2257 C CA . TRP A 1 291 ? 16.661 -27.222 -0.550 1.00 92.44 291 TRP A CA 1
ATOM 2258 C C . TRP A 1 291 ? 18.061 -26.800 -1.011 1.00 92.44 291 TRP A C 1
ATOM 2260 O O . TRP A 1 291 ? 19.047 -27.289 -0.485 1.00 92.44 291 TRP A O 1
ATOM 2270 N N . SER A 1 292 ? 18.166 -25.910 -2.002 1.00 89.56 292 SER A N 1
ATOM 2271 C CA . SER A 1 292 ? 19.456 -25.381 -2.472 1.00 89.56 292 SER A CA 1
ATOM 2272 C C . SER A 1 292 ? 19.870 -24.073 -1.789 1.00 89.56 292 SER A C 1
ATOM 2274 O O . SER A 1 292 ? 20.931 -23.526 -2.098 1.00 89.56 292 SER A O 1
ATOM 2276 N N . VAL A 1 293 ? 19.003 -23.521 -0.934 1.00 84.31 293 VAL A N 1
ATOM 2277 C CA . VAL A 1 293 ? 19.209 -22.233 -0.248 1.00 84.31 293 VAL A CA 1
ATOM 2278 C C . VAL A 1 293 ? 19.087 -22.326 1.274 1.00 84.31 293 VAL A C 1
ATOM 2280 O O . VAL A 1 293 ? 19.285 -21.310 1.941 1.00 84.31 293 VAL A O 1
ATOM 2283 N N . LEU A 1 294 ? 18.753 -23.511 1.786 1.00 79.31 294 LEU A N 1
ATOM 2284 C CA . LEU A 1 294 ? 18.861 -23.910 3.189 1.00 79.31 294 LE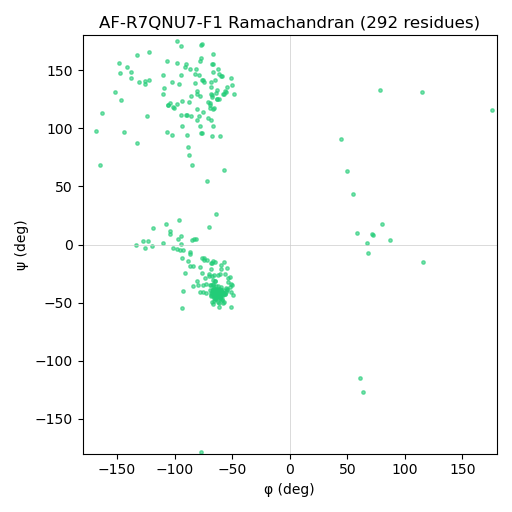U A CA 1
ATOM 2285 C C . LEU A 1 294 ? 20.218 -24.579 3.413 1.00 79.31 294 LEU A C 1
ATOM 2287 O O . LEU A 1 294 ? 20.831 -24.289 4.461 1.00 79.31 294 LEU A O 1
#

Radius of gyration: 32.19 Å; Cα contacts (8 Å, |Δi|>4): 295; chains: 1; bounding box: 57×55×99 Å

Sequence (294 aa):
MTLDVNAFHVLKTARDGRSSKCSACNSKEKKAAAAARRAPSPNAERQCRVCRAWKTVGHFRVDTTCRLGTESTFKSCQKAKEVVQRKEHKKRKCDSLGAGDHIETMKRRIHIVVTGARRRNLDVKPEHLETITGNPCSYCGRLQNPDLGVTVDRVDPSDGYVPENTAPACWPYNRAKGVHVVERFIWKMSLIAGYTKDGKTTDKDEDDLIEYGASIGLSHVRPVARDQQNWLITLTADEVDLWCFTCFFCGSSAFGIDRLTPGCHGGSFCTENAALCCWECNSSKGRRDAWSVL

Secondary structure (DSSP, 8-state):
----GGG-------SS---SS-HHHHHHHHHHHHHHHHSPPTT-EEE-TTT--EEEGGGB---SSSTT---SSBHHHHHHHHHHHHHHHHHHHHHH--HHHHHHHHHHHHHHHHHHHHHTT--B-HHHHHHHTTSBPTTT-PBPPTTT-EEEEESSTTS-B-GGGEEEEEHHHHHHHTTS-HHHHHHHHHHHHH--TTS---S--HHHHHHHHHTT-----------SS-------HHHHHTS-SB-TTTSSB--EEEESS-GGGT--SSTTTEEEE-HHHHHHHTTS-GGGT-

Nearest PDB structures (foldseek):
  3ldy-assembly1_A  TM=4.362E-01  e=3.128E-04  Aquipseudomonas alcaligenes
  6ghc-assembly1_A  TM=2.860E-01  e=2.729E-03  Escherichia coli K-12
  8zp7-assembly1_B  TM=5.123E-01  e=2.531E-01  Candidatus Cloacimonetes bacterium ADurb.Bin088
  9jxs-assembly1_B  TM=5.446E-01  e=1.223E+00  Candidatus Cloacimonetes bacterium ADurb.Bin088

Solvent-accessible surface area (backbone atoms only — not comparable to full-atom values): 17752 Å² total; per-residue (Å²): 138,83,81,81,75,82,83,66,83,77,82,88,81,68,89,93,68,80,74,96,59,55,73,68,54,50,49,50,48,52,51,49,52,54,48,58,73,68,49,75,56,72,79,39,70,44,63,21,77,81,80,64,48,76,42,42,50,81,54,34,44,68,31,87,84,46,97,84,47,56,45,61,46,35,55,66,59,50,52,53,50,52,53,50,52,50,51,52,51,50,47,54,51,62,74,65,58,51,78,69,55,52,57,56,49,48,56,53,47,53,50,50,51,52,52,56,30,54,77,68,74,34,57,68,46,68,73,55,53,61,72,42,56,67,42,47,10,76,85,74,64,46,64,34,48,76,87,84,30,66,34,77,32,43,41,42,61,92,56,30,49,39,83,93,27,48,40,28,23,34,54,71,58,42,60,70,40,62,78,44,39,51,65,62,38,51,52,54,51,50,54,57,70,50,55,46,96,82,74,56,63,71,94,66,59,69,64,66,58,47,56,61,60,65,72,66,72,89,82,83,82,81,87,89,82,80,91,81,76,96,70,70,66,70,65,48,73,68,66,57,72,70,53,69,55,38,8,75,87,74,66,44,74,25,86,44,77,36,46,38,40,24,61,94,78,73,32,49,49,32,80,92,26,43,41,38,18,27,72,67,57,48,62,69,53,56,84,42,44,48,85,80,77,112